Protein AF-A0A535L5Z6-F1 (afdb_monomer)

Nearest PDB structures (foldseek):
  1v9f-assembly1_A  TM=8.088E-01  e=1.035E-04  Escherichia coli
  7bl5-assembly1_7  TM=7.776E-01  e=1.247E-04  Escherichia coli str. K-12 substr. MG1655
  1prz-assembly1_A  TM=7.899E-01  e=3.580E-04  Escherichia coli
  3qwu-assembly1_B  TM=3.128E-01  e=4.192E+00  Aquifex aeolicus
  2cz4-assembly1_B  TM=3.680E-01  e=8.294E+00  Thermus thermophilus HB8

Secondary structure (DSSP, 8-state):
----------------PPPEEEE-SSEEEEEEPTT--SS-BTTBSSS-HHHHHHHHHHHSPPP------PPPPGGGTTS-HHHHHHHHHHHHHHHHHHHSEEEEEEE-----TT--EEEEEEEEHHHHHHHHHHHHHS--TT----SHHHHHHHHGGGTTSS-HHHHHHHHHHHHHTT-S------

Mean predicted aligned error: 12.78 Å

Radius of gyration: 20.0 Å; Cα contacts (8 Å, |Δi|>4): 198; chains: 1; bounding box: 58×32×58 Å

Structure (mmCIF, N/CA/C/O backbone):
data_AF-A0A535L5Z6-F1
#
_entry.id   AF-A0A535L5Z6-F1
#
loop_
_atom_site.group_PDB
_atom_site.id
_atom_site.type_symbol
_atom_site.label_atom_id
_atom_site.label_alt_id
_atom_site.label_comp_id
_atom_site.label_asym_id
_atom_site.label_entity_id
_atom_site.label_seq_id
_atom_site.pdbx_PDB_ins_code
_atom_site.Cartn_x
_atom_site.Cartn_y
_atom_site.Cartn_z
_atom_site.occupancy
_atom_site.B_iso_or_equiv
_atom_site.auth_seq_id
_atom_site.auth_comp_id
_atom_site.auth_asym_id
_atom_site.auth_atom_id
_atom_site.pdbx_PDB_model_num
ATOM 1 N N . MET A 1 1 ? 28.244 -11.115 7.724 1.00 33.31 1 MET A N 1
ATOM 2 C CA . MET A 1 1 ? 28.022 -10.139 8.813 1.00 33.31 1 MET A CA 1
ATOM 3 C C . MET A 1 1 ? 26.585 -9.654 8.725 1.00 33.31 1 MET A C 1
ATOM 5 O O . MET A 1 1 ? 26.280 -8.780 7.928 1.00 33.31 1 MET A O 1
ATOM 9 N N . THR A 1 2 ? 25.680 -10.311 9.443 1.00 31.17 2 THR A N 1
ATOM 10 C CA . THR A 1 2 ? 24.249 -9.985 9.469 1.00 31.17 2 THR A CA 1
ATOM 11 C C . THR A 1 2 ? 24.014 -8.891 10.503 1.00 31.17 2 THR A C 1
ATOM 13 O O . THR A 1 2 ? 24.212 -9.122 11.694 1.00 31.17 2 THR A O 1
ATOM 16 N N . LEU A 1 3 ? 23.618 -7.701 10.055 1.00 35.94 3 LEU A N 1
ATOM 17 C CA . LEU A 1 3 ? 23.131 -6.652 10.945 1.00 35.94 3 LEU A CA 1
ATOM 18 C C . LEU A 1 3 ? 21.787 -7.114 11.517 1.00 35.94 3 LEU A C 1
ATOM 20 O O . LEU A 1 3 ? 20.776 -7.119 10.817 1.00 35.94 3 LEU A O 1
ATOM 24 N N . THR A 1 4 ? 21.776 -7.542 12.774 1.00 35.16 4 THR A N 1
ATOM 25 C CA . THR A 1 4 ? 20.537 -7.687 13.535 1.00 35.16 4 THR A CA 1
ATOM 26 C C . THR A 1 4 ? 20.001 -6.284 13.826 1.00 35.16 4 THR A C 1
ATOM 28 O O . THR A 1 4 ? 20.750 -5.433 14.314 1.00 35.16 4 THR A O 1
ATOM 31 N N . PRO A 1 5 ? 18.729 -5.972 13.533 1.00 41.97 5 PRO A N 1
ATOM 32 C CA . PRO A 1 5 ? 18.168 -4.719 13.997 1.00 41.97 5 PRO A CA 1
ATOM 33 C C . PRO A 1 5 ? 17.955 -4.840 15.510 1.00 41.97 5 PRO A C 1
ATOM 35 O O . PRO A 1 5 ? 17.194 -5.684 15.982 1.00 41.97 5 PRO A O 1
ATOM 38 N N . ILE A 1 6 ? 18.648 -3.997 16.275 1.00 35.16 6 ILE A N 1
ATOM 39 C CA . ILE A 1 6 ? 18.428 -3.827 17.712 1.00 35.16 6 ILE A CA 1
ATOM 40 C C . ILE A 1 6 ? 17.079 -3.123 17.867 1.00 35.16 6 ILE A C 1
ATOM 42 O O . ILE A 1 6 ? 16.973 -1.906 17.740 1.00 35.16 6 ILE A O 1
ATOM 46 N N . TRP A 1 7 ? 16.027 -3.899 18.094 1.00 42.75 7 TRP A N 1
ATOM 47 C CA . TRP A 1 7 ? 14.732 -3.384 18.523 1.00 42.75 7 TRP A CA 1
ATOM 48 C C . TRP A 1 7 ? 14.274 -4.236 19.707 1.00 42.75 7 TRP A C 1
ATOM 50 O O . TRP A 1 7 ? 13.550 -5.217 19.561 1.00 42.75 7 TRP A O 1
ATOM 60 N N . SER A 1 8 ? 14.763 -3.897 20.900 1.00 34.53 8 SER A N 1
ATOM 61 C CA . SER A 1 8 ? 14.340 -4.516 22.156 1.00 34.53 8 SER A CA 1
ATOM 62 C C . SER A 1 8 ? 12.968 -3.969 22.551 1.00 34.53 8 SER A C 1
ATOM 64 O O . SER A 1 8 ? 12.865 -3.015 23.318 1.00 34.53 8 SER A O 1
ATOM 66 N N . TYR A 1 9 ? 11.912 -4.545 21.981 1.00 41.31 9 TYR A N 1
ATOM 67 C CA . TYR A 1 9 ? 10.543 -4.377 22.468 1.00 41.31 9 TYR A CA 1
ATOM 68 C C . TYR A 1 9 ? 10.139 -5.677 23.155 1.00 41.31 9 TYR A C 1
ATOM 70 O O . TYR A 1 9 ? 10.281 -6.760 22.587 1.00 41.31 9 TYR A O 1
ATOM 78 N N . THR A 1 10 ? 9.675 -5.583 24.397 1.00 37.25 10 THR A N 1
ATOM 79 C CA . THR A 1 10 ? 9.120 -6.706 25.156 1.00 37.25 10 THR A CA 1
ATOM 80 C C . THR A 1 10 ? 7.912 -7.262 24.402 1.00 37.25 10 THR A C 1
ATOM 82 O O . THR A 1 10 ? 6.880 -6.604 24.286 1.00 37.25 10 THR A O 1
ATOM 85 N N . HIS A 1 11 ? 8.074 -8.451 23.824 1.00 44.06 11 HIS A N 1
ATOM 86 C CA . HIS A 1 11 ? 7.075 -9.124 23.002 1.00 44.06 11 HIS A CA 1
ATOM 87 C C . HIS A 1 11 ? 6.007 -9.786 23.884 1.00 44.06 11 HIS A C 1
ATOM 89 O O . HIS A 1 11 ? 6.063 -10.987 24.127 1.00 44.06 11 HIS A O 1
ATOM 95 N N . ASN A 1 12 ? 4.979 -9.043 24.294 1.00 42.06 12 ASN A N 1
ATOM 96 C CA . ASN A 1 12 ? 3.669 -9.664 24.493 1.00 42.06 12 ASN A CA 1
ATOM 97 C C . ASN A 1 12 ? 2.997 -9.748 23.116 1.00 42.06 12 ASN A C 1
ATOM 99 O O . ASN A 1 12 ? 2.194 -8.897 22.732 1.00 42.06 12 ASN A O 1
ATOM 103 N N . MET A 1 13 ? 3.408 -10.744 22.319 1.00 47.50 13 MET A N 1
ATOM 104 C CA . MET A 1 13 ? 2.806 -11.019 21.014 1.00 47.50 13 MET A CA 1
ATOM 105 C C . MET A 1 13 ? 1.372 -11.498 21.218 1.00 47.50 13 MET A C 1
ATOM 107 O O . MET A 1 13 ? 1.113 -12.675 21.441 1.00 47.50 13 MET A O 1
ATOM 111 N N . THR A 1 14 ? 0.419 -10.576 21.142 1.00 52.62 14 THR A N 1
ATOM 112 C CA . THR A 1 14 ? -0.973 -10.942 20.900 1.00 52.62 14 THR A CA 1
ATOM 113 C C . THR A 1 14 ? -1.053 -11.424 19.456 1.00 52.62 14 THR A C 1
ATOM 115 O O . THR A 1 14 ? -0.991 -10.629 18.521 1.00 52.62 14 THR A O 1
ATOM 118 N N . THR A 1 15 ? -1.136 -12.741 19.269 1.00 57.19 15 THR A N 1
ATOM 119 C CA . THR A 1 15 ? -1.315 -13.424 17.977 1.00 57.19 15 THR A CA 1
ATOM 120 C C . THR A 1 15 ? -2.731 -13.196 17.444 1.00 57.19 15 THR A C 1
ATOM 122 O O . THR A 1 15 ? -3.514 -14.126 17.264 1.00 57.19 15 THR A O 1
ATOM 125 N N . THR A 1 16 ? -3.109 -11.933 17.270 1.00 69.06 16 THR A N 1
ATOM 126 C CA . THR A 1 16 ? -4.397 -11.555 16.696 1.00 69.06 16 THR A CA 1
ATOM 127 C C . THR A 1 16 ? -4.228 -11.500 15.188 1.00 69.06 16 THR A C 1
ATOM 129 O O . THR A 1 16 ? -3.779 -10.489 14.658 1.00 69.06 16 THR A O 1
ATOM 132 N N . THR A 1 17 ? -4.584 -12.579 14.496 1.00 80.38 17 THR A N 1
ATOM 133 C CA . THR A 1 17 ? -4.561 -12.622 13.030 1.00 80.38 17 THR A CA 1
ATOM 134 C C . THR A 1 17 ? -5.470 -11.536 12.456 1.00 80.38 17 THR A C 1
ATOM 136 O O . THR A 1 17 ? -6.659 -11.469 12.783 1.00 80.38 17 THR A O 1
ATOM 139 N N . ILE A 1 18 ? -4.921 -10.678 11.594 1.00 86.12 18 ILE A N 1
ATOM 140 C CA . ILE A 1 18 ? -5.686 -9.609 10.947 1.00 86.12 18 ILE A CA 1
ATOM 141 C C . ILE A 1 18 ? -6.227 -10.118 9.602 1.00 86.12 18 ILE A C 1
ATOM 143 O O . ILE A 1 18 ? -5.438 -10.524 8.750 1.00 86.12 18 ILE A O 1
ATOM 147 N N . PRO A 1 19 ? -7.550 -10.073 9.352 1.00 86.25 19 PRO A N 1
ATOM 148 C CA . PRO A 1 19 ? -8.109 -10.541 8.088 1.00 86.25 19 PRO A CA 1
ATOM 149 C C . PRO A 1 19 ? -7.595 -9.731 6.891 1.00 86.25 19 PRO A C 1
ATOM 151 O O . PRO A 1 19 ? -7.889 -8.538 6.762 1.00 86.25 19 PRO A O 1
ATOM 154 N N . VAL A 1 20 ? -6.870 -10.389 5.987 1.00 87.88 20 VAL A N 1
ATOM 155 C CA . VAL A 1 20 ? -6.453 -9.819 4.700 1.00 87.88 20 VAL A CA 1
ATOM 156 C C . VAL A 1 20 ? -7.609 -9.939 3.712 1.00 87.88 20 VAL A C 1
ATOM 158 O O . VAL A 1 20 ? -8.113 -11.027 3.452 1.00 87.88 20 VAL A O 1
ATOM 161 N N . ILE A 1 21 ? -8.053 -8.803 3.176 1.00 87.38 21 ILE A N 1
ATOM 162 C CA . ILE A 1 21 ? -9.121 -8.740 2.169 1.00 87.38 21 ILE A CA 1
ATOM 163 C C . ILE A 1 21 ? -8.527 -8.862 0.765 1.00 87.38 21 ILE A C 1
ATOM 165 O O . ILE A 1 21 ? -9.117 -9.485 -0.113 1.00 87.38 21 ILE A O 1
ATOM 169 N N . TYR A 1 22 ? -7.383 -8.216 0.548 1.00 84.50 22 TYR A N 1
ATOM 170 C CA . TYR A 1 22 ? -6.701 -8.181 -0.736 1.00 84.50 22 TYR A CA 1
ATOM 171 C C . TYR A 1 22 ? -5.205 -7.972 -0.531 1.00 84.50 22 TYR A C 1
ATOM 173 O O . TYR A 1 22 ? -4.799 -7.187 0.328 1.00 84.50 22 TYR A O 1
ATOM 181 N N . GLN A 1 23 ? -4.401 -8.643 -1.344 1.00 86.31 23 GLN A N 1
ATOM 182 C CA . GLN A 1 23 ? -2.956 -8.505 -1.347 1.00 86.31 23 GLN A CA 1
ATOM 183 C C . GLN A 1 23 ? -2.437 -8.722 -2.766 1.00 86.31 23 GLN A C 1
ATOM 185 O O . GLN A 1 23 ? -2.691 -9.760 -3.367 1.00 86.31 23 GLN A O 1
ATOM 190 N N . ASP A 1 24 ? -1.672 -7.757 -3.261 1.00 87.75 24 ASP A N 1
ATOM 191 C CA . ASP A 1 24 ? -0.821 -7.897 -4.439 1.00 87.75 24 ASP A CA 1
ATOM 192 C C . ASP A 1 24 ? 0.590 -7.386 -4.110 1.00 87.75 24 ASP A C 1
ATOM 194 O O . ASP A 1 24 ? 0.908 -7.100 -2.950 1.00 87.75 24 ASP A O 1
ATOM 198 N N . HIS A 1 25 ? 1.455 -7.273 -5.116 1.00 89.31 25 HIS A N 1
ATOM 199 C CA . HIS A 1 25 ? 2.811 -6.757 -4.942 1.00 89.31 25 HIS A CA 1
ATOM 200 C C . HIS A 1 25 ? 2.859 -5.312 -4.404 1.00 89.31 25 HIS A C 1
ATOM 202 O O . HIS A 1 25 ? 3.705 -4.967 -3.583 1.00 89.31 25 HIS A O 1
ATOM 208 N N . HIS A 1 26 ? 1.923 -4.456 -4.811 1.00 87.31 26 HIS A N 1
ATOM 209 C CA . HIS A 1 26 ? 1.933 -3.020 -4.542 1.00 87.31 26 HIS A CA 1
ATOM 210 C C . HIS A 1 26 ? 1.074 -2.594 -3.340 1.00 87.31 26 HIS A C 1
ATOM 212 O O . HIS A 1 26 ? 1.328 -1.533 -2.754 1.00 87.31 26 HIS A O 1
ATOM 218 N N . LEU A 1 27 ? 0.065 -3.376 -2.965 1.00 88.31 27 LEU A N 1
ATOM 219 C CA . LEU A 1 27 ? -1.007 -3.007 -2.052 1.00 88.31 27 LEU A CA 1
ATOM 220 C C . LEU A 1 27 ? -1.406 -4.177 -1.152 1.00 88.31 27 LEU A C 1
ATOM 222 O O . LEU A 1 27 ? -1.536 -5.322 -1.575 1.00 88.31 27 LEU A O 1
ATOM 226 N N . LEU A 1 28 ? -1.676 -3.844 0.103 1.00 89.19 28 LEU A N 1
ATOM 227 C CA . LEU A 1 28 ? -2.268 -4.731 1.086 1.00 89.19 28 LEU A CA 1
ATOM 228 C C . LEU A 1 28 ? -3.497 -4.050 1.685 1.00 89.19 28 LEU A C 1
ATOM 230 O O . LEU A 1 28 ? -3.429 -2.912 2.145 1.00 89.19 28 LEU A O 1
ATOM 234 N N . ILE A 1 29 ? -4.626 -4.745 1.680 1.00 89.50 29 ILE A N 1
ATOM 235 C CA . ILE A 1 29 ? -5.882 -4.276 2.253 1.00 89.50 29 ILE A CA 1
ATOM 236 C C . ILE A 1 29 ? -6.304 -5.260 3.331 1.00 89.50 29 ILE A C 1
ATOM 238 O O . ILE A 1 29 ? -6.498 -6.447 3.069 1.00 89.50 29 ILE A O 1
ATOM 242 N N . VAL A 1 30 ? -6.510 -4.742 4.535 1.00 89.50 30 VAL A N 1
ATOM 243 C CA . VAL A 1 30 ? -6.914 -5.532 5.697 1.00 89.50 30 VAL A CA 1
ATOM 244 C C . VAL A 1 30 ? -8.233 -5.036 6.273 1.00 89.50 30 VAL A C 1
ATOM 246 O O . VAL A 1 30 ? -8.590 -3.867 6.115 1.00 89.50 30 VAL A O 1
ATOM 249 N N . ASN A 1 31 ? -8.962 -5.916 6.957 1.00 88.94 31 ASN A N 1
ATOM 250 C CA . ASN A 1 31 ? -10.139 -5.554 7.737 1.00 88.94 31 ASN A CA 1
ATOM 251 C C . ASN A 1 31 ? -9.761 -5.427 9.216 1.00 88.94 31 ASN A C 1
ATOM 253 O O . ASN A 1 31 ? -9.547 -6.430 9.894 1.00 88.94 31 ASN A O 1
ATOM 257 N N . LYS A 1 32 ? -9.690 -4.202 9.736 1.00 88.56 32 LYS A N 1
ATOM 258 C CA . LYS A 1 32 ? -9.404 -3.966 11.151 1.00 88.56 32 LYS A CA 1
ATOM 259 C C . LYS A 1 32 ? -10.662 -4.234 11.991 1.00 88.56 32 LYS A C 1
ATOM 261 O O . LYS A 1 32 ? -11.689 -3.589 11.749 1.00 88.56 32 LYS A O 1
ATOM 266 N N . PRO A 1 33 ? -10.600 -5.094 13.024 1.00 87.81 33 PRO A N 1
ATOM 267 C CA . PRO A 1 33 ? -11.691 -5.223 13.984 1.00 87.81 33 PRO A CA 1
ATOM 268 C C . PRO A 1 33 ? -11.837 -3.961 14.857 1.00 87.81 33 PRO A C 1
ATOM 270 O O . PRO A 1 33 ? -10.897 -3.176 15.036 1.00 87.81 33 PRO A O 1
ATOM 273 N N . ALA A 1 34 ? -13.034 -3.754 15.409 1.00 86.06 34 ALA A N 1
ATOM 274 C CA . ALA A 1 34 ? -13.257 -2.752 16.450 1.00 86.06 34 ALA A CA 1
ATOM 275 C C . ALA A 1 34 ? -12.555 -3.174 17.754 1.00 86.06 34 ALA A C 1
ATOM 277 O O . ALA A 1 34 ? -12.336 -4.359 17.993 1.00 86.06 34 ALA A O 1
ATOM 278 N N . GLY A 1 35 ? -12.168 -2.205 18.579 1.00 86.25 35 GLY A N 1
ATOM 279 C CA . GLY A 1 35 ? -11.428 -2.4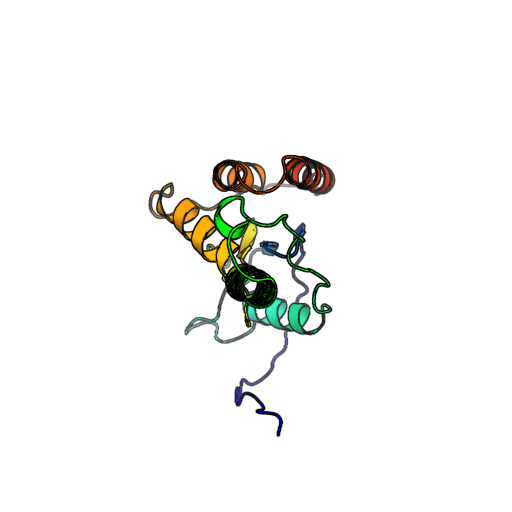17 19.825 1.00 86.25 35 GLY A CA 1
ATOM 280 C C . GLY A 1 35 ? -9.907 -2.512 19.650 1.00 86.25 35 GLY A C 1
ATOM 281 O O . GLY A 1 35 ? -9.181 -2.450 20.642 1.00 86.25 35 GLY A O 1
ATOM 282 N N . LEU A 1 36 ? -9.405 -2.593 18.411 1.00 88.06 36 LEU A N 1
ATOM 283 C CA . LEU A 1 36 ? -7.977 -2.718 18.110 1.00 88.06 36 LEU A CA 1
ATOM 284 C C . LEU A 1 36 ? -7.356 -1.379 17.691 1.00 88.06 36 LEU A C 1
ATOM 286 O O . LEU A 1 36 ? -7.822 -0.718 16.757 1.00 88.06 36 LEU A O 1
ATOM 290 N N . VAL A 1 37 ? -6.269 -0.994 18.362 1.00 89.75 37 VAL A N 1
ATOM 291 C CA . VAL A 1 37 ? -5.487 0.211 18.042 1.00 89.75 37 VAL A CA 1
ATOM 292 C C . VAL A 1 37 ? -4.650 -0.029 16.790 1.00 89.75 37 VAL A C 1
ATOM 294 O O . VAL A 1 37 ? -4.066 -1.093 16.625 1.00 89.75 37 VAL A O 1
ATOM 297 N N . ILE A 1 38 ? -4.577 0.960 15.898 1.00 88.12 38 ILE A N 1
ATOM 298 C CA . ILE A 1 38 ? -3.969 0.771 14.577 1.00 88.12 38 ILE A CA 1
ATOM 299 C C . ILE A 1 38 ? -2.436 0.767 14.574 1.00 88.12 38 ILE A C 1
ATOM 301 O O . ILE A 1 38 ? -1.841 -0.062 13.898 1.00 88.12 38 ILE A O 1
ATOM 305 N N . HIS A 1 39 ? -1.808 1.673 15.323 1.00 85.25 39 HIS A N 1
ATOM 306 C CA . HIS A 1 39 ? -0.360 1.875 15.392 1.00 85.25 39 HIS A CA 1
ATOM 307 C C . HIS A 1 39 ? 0.019 2.237 16.832 1.00 85.25 39 HIS A C 1
ATOM 309 O O . HIS A 1 39 ? -0.803 2.879 17.500 1.00 85.25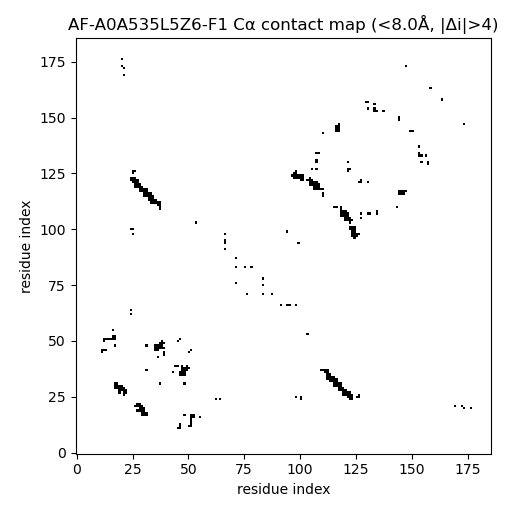 39 HIS A O 1
ATOM 315 N N . PRO A 1 40 ? 1.224 1.873 17.314 1.00 84.62 40 PRO A N 1
ATOM 316 C CA . PRO A 1 40 ? 1.683 2.239 18.646 1.00 84.62 40 PRO A CA 1
ATOM 317 C C . PRO A 1 40 ? 1.514 3.732 18.940 1.00 84.62 40 PRO A C 1
ATOM 319 O O . PRO A 1 40 ? 1.805 4.596 18.107 1.00 84.62 40 PRO A O 1
ATOM 322 N N . THR A 1 41 ? 1.017 4.024 20.136 1.00 81.81 41 THR A N 1
ATOM 323 C CA . THR A 1 41 ? 0.838 5.371 20.692 1.00 81.81 41 THR A CA 1
ATOM 324 C C . THR A 1 41 ? 1.340 5.383 22.132 1.00 81.81 41 THR A C 1
ATOM 326 O O . THR A 1 41 ? 1.529 4.326 22.723 1.00 81.81 41 THR A O 1
ATOM 329 N N . TYR A 1 42 ? 1.481 6.561 22.745 1.00 79.38 42 TYR A N 1
ATOM 330 C CA . TYR A 1 42 ? 1.936 6.663 24.139 1.00 79.38 42 TYR A CA 1
ATOM 331 C C . TYR A 1 42 ? 1.066 5.875 25.141 1.00 79.38 42 TYR A C 1
ATOM 333 O O . TYR A 1 42 ? 1.577 5.398 26.145 1.00 79.38 42 TYR A O 1
ATOM 341 N N . LYS A 1 43 ? -0.240 5.722 24.864 1.00 81.50 43 LYS A N 1
ATOM 342 C CA . LYS A 1 43 ? -1.187 4.956 25.699 1.00 81.50 43 LYS A CA 1
ATOM 343 C C . LYS A 1 43 ? -1.229 3.465 25.381 1.00 81.50 43 LYS A C 1
ATOM 345 O O . LYS A 1 43 ? -1.691 2.696 26.209 1.00 81.50 43 LYS A O 1
ATOM 350 N N . ASN A 1 44 ? -0.824 3.076 24.175 1.00 79.12 44 ASN A N 1
ATOM 351 C CA . ASN A 1 44 ? -0.891 1.700 23.688 1.00 79.12 44 ASN A CA 1
ATOM 352 C C . ASN A 1 44 ? 0.387 1.436 22.891 1.00 79.12 44 ASN A C 1
ATOM 354 O O . ASN A 1 44 ? 0.425 1.670 21.680 1.00 79.12 44 ASN A O 1
ATOM 358 N N . VAL A 1 45 ? 1.450 1.063 23.600 1.00 76.62 45 VAL A N 1
ATOM 359 C CA . VAL A 1 45 ? 2.790 0.829 23.038 1.00 76.62 45 VAL A CA 1
ATOM 360 C C . VAL A 1 45 ? 2.873 -0.500 22.285 1.00 76.62 45 VAL A C 1
ATOM 362 O O . VAL A 1 45 ? 3.605 -0.610 21.302 1.00 76.62 45 VAL A O 1
ATOM 365 N N . ASP A 1 46 ? 2.074 -1.482 22.692 1.00 76.94 46 ASP A N 1
ATOM 366 C CA . ASP A 1 46 ? 1.985 -2.821 22.125 1.00 76.94 46 ASP A CA 1
ATOM 367 C C . ASP A 1 46 ? 0.526 -3.228 21.827 1.00 76.94 46 ASP A C 1
ATOM 369 O O . ASP A 1 46 ? -0.393 -2.407 21.880 1.00 76.94 46 ASP A O 1
ATOM 373 N N . GLY A 1 47 ? 0.321 -4.475 21.379 1.00 80.94 47 GLY A N 1
ATOM 374 C CA . GLY A 1 47 ? -1.018 -5.007 21.075 1.00 80.94 47 GLY A CA 1
ATOM 375 C C . GLY A 1 47 ? -1.772 -4.292 19.948 1.00 80.94 47 GLY A C 1
ATOM 376 O O . GLY A 1 47 ? -3.000 -4.321 19.898 1.00 80.94 47 GLY A O 1
ATOM 377 N N . THR A 1 48 ? -1.056 -3.607 19.053 1.00 88.69 48 THR A N 1
ATOM 378 C CA . THR A 1 48 ? -1.665 -2.884 17.931 1.00 88.69 48 THR A CA 1
ATOM 379 C C . THR A 1 48 ? -1.784 -3.761 16.690 1.00 88.69 48 THR A C 1
ATOM 381 O O . THR A 1 48 ? -1.015 -4.703 16.499 1.00 88.69 48 THR A O 1
ATOM 384 N N . MET A 1 49 ? -2.710 -3.402 15.800 1.00 89.19 49 MET A N 1
ATOM 385 C CA . MET A 1 49 ? -2.849 -4.012 14.477 1.00 89.19 49 MET A CA 1
ATOM 386 C C . MET A 1 49 ? -1.520 -4.007 13.715 1.00 89.19 49 MET A C 1
ATOM 388 O O . MET A 1 49 ? -1.205 -4.982 13.048 1.00 89.19 49 MET A O 1
ATOM 392 N N . TRP A 1 50 ? -0.730 -2.936 13.835 1.00 87.44 50 TRP A N 1
ATOM 393 C CA . TRP A 1 50 ? 0.587 -2.842 13.208 1.00 87.44 50 TRP A CA 1
ATOM 394 C C . TRP A 1 50 ? 1.540 -3.950 13.653 1.00 87.44 50 TRP A C 1
ATOM 396 O O . TRP A 1 50 ? 2.234 -4.533 12.826 1.00 87.44 50 TRP A O 1
ATOM 406 N N . ASN A 1 51 ? 1.549 -4.260 14.949 1.00 85.81 51 ASN A N 1
ATOM 407 C CA . ASN A 1 51 ? 2.426 -5.287 15.504 1.00 85.81 51 ASN A CA 1
ATOM 408 C C . ASN A 1 51 ? 2.017 -6.675 15.006 1.00 85.81 51 ASN A C 1
ATOM 410 O O . ASN A 1 51 ? 2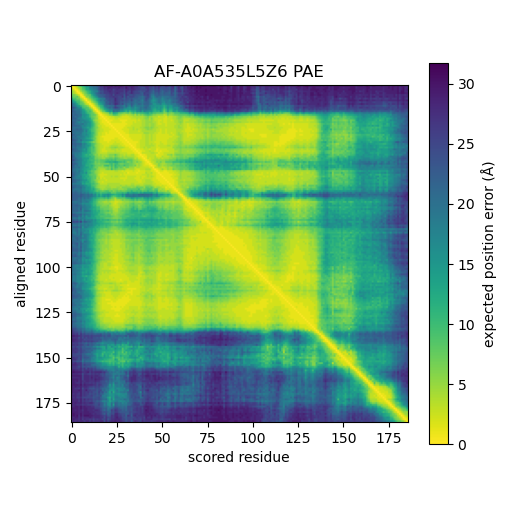.871 -7.429 14.550 1.00 85.81 51 ASN A O 1
ATOM 414 N N . ALA A 1 52 ? 0.713 -6.972 15.035 1.00 85.88 52 ALA A N 1
ATOM 415 C CA . ALA A 1 52 ? 0.173 -8.219 14.501 1.00 85.88 52 ALA A CA 1
ATOM 416 C C . ALA A 1 52 ? 0.477 -8.369 13.001 1.00 85.88 52 ALA A C 1
ATOM 418 O O . ALA A 1 52 ? 0.993 -9.391 12.564 1.00 85.88 52 ALA A O 1
ATOM 419 N N . LEU A 1 53 ? 0.257 -7.307 12.222 1.00 87.31 53 LEU A N 1
ATOM 420 C CA . LEU A 1 53 ? 0.475 -7.328 10.781 1.00 87.31 53 LEU A CA 1
ATOM 421 C C . LEU A 1 53 ? 1.950 -7.505 10.404 1.00 87.31 53 LEU A C 1
ATOM 423 O O . LEU A 1 53 ? 2.252 -8.206 9.446 1.00 87.31 53 LEU A O 1
ATOM 427 N N . LEU A 1 54 ? 2.878 -6.874 11.130 1.00 83.69 54 LEU A N 1
ATOM 428 C CA . LEU A 1 54 ? 4.310 -7.059 10.886 1.00 83.69 54 LEU A CA 1
ATOM 429 C C . LEU A 1 54 ? 4.774 -8.480 11.224 1.00 83.69 54 LEU A C 1
ATOM 431 O O . LEU A 1 54 ? 5.640 -8.999 10.522 1.00 83.69 54 LEU A O 1
ATOM 435 N N . ALA A 1 55 ? 4.206 -9.101 12.261 1.00 82.19 55 ALA A N 1
ATOM 436 C CA . ALA A 1 55 ? 4.497 -10.492 12.599 1.00 82.19 55 ALA A CA 1
ATOM 437 C C . ALA A 1 55 ? 4.022 -11.446 11.492 1.00 82.19 55 ALA A C 1
ATOM 439 O O . ALA A 1 55 ? 4.788 -12.310 11.068 1.00 82.19 55 ALA A O 1
ATOM 440 N N . ASP A 1 56 ? 2.812 -11.230 10.968 1.00 81.69 56 ASP A N 1
ATOM 441 C CA . ASP A 1 56 ? 2.252 -12.025 9.870 1.00 81.69 56 ASP A CA 1
ATOM 442 C C . ASP A 1 56 ? 3.038 -11.811 8.561 1.00 81.69 56 ASP A C 1
ATOM 444 O O . ASP A 1 56 ? 3.392 -12.762 7.867 1.00 81.69 56 ASP A O 1
ATOM 448 N N . LEU A 1 57 ? 3.386 -10.561 8.230 1.00 78.12 57 LEU A N 1
ATOM 449 C CA . LEU A 1 57 ? 4.148 -10.233 7.018 1.00 78.12 57 LEU A CA 1
ATOM 450 C C . LEU A 1 57 ? 5.584 -10.753 7.036 1.00 78.12 57 LEU A C 1
ATOM 452 O O . LEU A 1 57 ? 6.125 -11.030 5.972 1.00 78.12 57 LEU A O 1
ATOM 456 N N . ALA A 1 58 ? 6.201 -10.893 8.210 1.00 73.19 58 ALA A N 1
ATOM 457 C CA . ALA A 1 58 ? 7.518 -11.515 8.327 1.00 73.19 58 ALA A CA 1
ATOM 458 C C . ALA A 1 58 ? 7.486 -13.022 8.013 1.00 73.19 58 ALA A C 1
ATOM 460 O O . ALA A 1 58 ? 8.516 -13.593 7.663 1.00 73.19 58 ALA A O 1
ATOM 461 N N . GLN A 1 59 ? 6.318 -13.659 8.147 1.00 69.69 59 GLN A N 1
ATOM 462 C CA . GLN A 1 59 ? 6.111 -15.078 7.842 1.00 69.69 59 GLN A CA 1
ATOM 463 C C . GLN A 1 59 ? 5.645 -15.311 6.399 1.00 69.69 59 GLN A C 1
ATOM 465 O O . GLN A 1 59 ? 5.846 -16.396 5.855 1.00 69.69 59 GLN A O 1
ATOM 470 N N . LEU A 1 60 ? 5.035 -14.304 5.770 1.00 64.75 60 LEU A N 1
ATOM 471 C CA . LEU A 1 60 ? 4.629 -14.354 4.370 1.00 64.75 60 LEU A CA 1
ATOM 472 C C . LEU A 1 60 ? 5.869 -14.286 3.463 1.00 64.75 60 LEU A C 1
ATOM 474 O O . LEU A 1 60 ? 6.721 -13.412 3.613 1.00 64.75 60 LEU A O 1
ATOM 478 N N . SER A 1 61 ? 5.977 -15.233 2.528 1.00 54.59 61 SER A N 1
ATOM 479 C CA . SER A 1 61 ? 7.098 -15.332 1.587 1.00 54.59 61 SER A CA 1
ATOM 480 C C . SER A 1 61 ? 7.312 -14.023 0.818 1.00 54.59 61 SER A C 1
ATOM 482 O O . SER A 1 61 ? 6.349 -13.321 0.493 1.00 54.59 61 SER A O 1
ATOM 484 N N . ALA A 1 62 ? 8.572 -13.713 0.492 1.00 65.31 62 ALA A N 1
ATOM 485 C CA . ALA A 1 62 ? 8.896 -12.653 -0.464 1.00 65.31 62 ALA A CA 1
ATOM 486 C C . ALA A 1 62 ? 8.078 -12.878 -1.746 1.00 65.31 62 ALA A C 1
ATOM 488 O O . ALA A 1 62 ? 7.953 -14.018 -2.191 1.00 65.31 62 ALA A O 1
ATOM 489 N N . ASP A 1 63 ? 7.456 -11.831 -2.292 1.00 76.56 63 ASP A N 1
ATOM 490 C CA . ASP A 1 63 ? 6.740 -12.008 -3.552 1.00 76.56 63 ASP A CA 1
ATOM 491 C C . ASP A 1 63 ? 7.727 -12.185 -4.712 1.00 76.56 63 ASP A C 1
ATOM 493 O O . ASP A 1 63 ? 8.812 -11.609 -4.728 1.00 76.56 63 ASP A O 1
ATOM 497 N N . ASP A 1 64 ? 7.347 -13.003 -5.692 1.00 82.25 64 ASP A N 1
ATOM 498 C CA . ASP A 1 64 ? 8.177 -13.308 -6.865 1.00 82.25 64 ASP A CA 1
ATOM 499 C C . ASP A 1 64 ? 8.052 -12.238 -7.964 1.00 82.25 64 ASP A C 1
ATOM 501 O O . ASP A 1 64 ? 8.253 -12.513 -9.153 1.00 82.25 64 ASP A O 1
ATOM 505 N N . TRP A 1 65 ? 7.671 -11.010 -7.599 1.00 87.75 65 TRP A N 1
ATOM 506 C CA . TRP A 1 65 ? 7.462 -9.950 -8.576 1.00 87.75 65 TRP A CA 1
ATOM 507 C C . TRP A 1 65 ? 8.771 -9.598 -9.286 1.00 87.75 65 TRP A C 1
ATOM 509 O O . TRP A 1 65 ? 9.840 -9.500 -8.679 1.00 87.75 65 TRP A O 1
ATOM 519 N N . ARG A 1 66 ? 8.681 -9.384 -10.601 1.00 85.88 66 ARG A N 1
ATOM 520 C CA . ARG A 1 66 ? 9.801 -8.959 -11.441 1.00 85.88 66 ARG A CA 1
ATOM 521 C C . ARG A 1 66 ? 9.387 -7.773 -12.307 1.00 85.88 66 ARG A C 1
ATOM 523 O O . ARG A 1 66 ? 8.259 -7.764 -12.807 1.00 85.88 66 ARG A O 1
ATOM 530 N N . PRO A 1 67 ? 10.300 -6.819 -12.564 1.00 85.50 67 PRO A N 1
ATOM 531 C CA . PRO A 1 67 ? 10.057 -5.767 -13.533 1.00 85.50 67 PRO A CA 1
ATOM 532 C C . PRO A 1 67 ? 9.688 -6.356 -14.903 1.00 85.50 67 PRO A C 1
ATOM 534 O O . PRO A 1 67 ? 10.344 -7.301 -15.355 1.00 85.50 67 PRO A O 1
ATOM 537 N N . PRO A 1 68 ? 8.664 -5.816 -15.583 1.00 83.94 68 PRO A N 1
ATOM 538 C CA . PRO A 1 68 ? 8.313 -6.248 -16.925 1.00 83.94 68 PRO A CA 1
ATOM 539 C C . PRO A 1 68 ? 9.471 -5.991 -17.892 1.00 83.94 68 PRO A C 1
ATOM 541 O O . PRO A 1 68 ? 10.115 -4.940 -17.860 1.00 83.94 68 PRO A O 1
ATOM 544 N N . VAL A 1 69 ? 9.703 -6.940 -18.797 1.00 84.75 69 VAL A N 1
ATOM 545 C CA . VAL A 1 69 ? 10.644 -6.748 -19.902 1.00 84.75 69 VAL A CA 1
ATOM 546 C C . VAL A 1 69 ? 9.985 -5.823 -20.921 1.00 84.75 69 VAL A C 1
ATOM 548 O O . VAL A 1 69 ? 9.001 -6.188 -21.559 1.00 84.75 69 VAL A O 1
ATOM 551 N N . LEU A 1 70 ? 10.512 -4.607 -21.044 1.00 84.38 70 LEU A N 1
ATOM 552 C CA . LEU A 1 70 ? 10.046 -3.608 -22.004 1.00 84.38 70 LEU A CA 1
ATOM 553 C C . LEU A 1 70 ? 10.974 -3.574 -23.224 1.00 84.38 70 LEU A C 1
ATOM 555 O O . LEU A 1 70 ? 12.183 -3.761 -23.053 1.00 84.38 70 LEU A O 1
ATOM 559 N N . PRO A 1 71 ? 10.448 -3.284 -24.429 1.00 88.81 71 PRO A N 1
ATOM 560 C CA . PRO A 1 71 ? 11.291 -3.035 -25.590 1.00 88.81 71 PRO A CA 1
ATOM 561 C C . PRO A 1 71 ? 12.220 -1.836 -25.345 1.00 88.81 71 PRO A C 1
ATOM 563 O O . PRO A 1 71 ? 12.007 -1.012 -24.443 1.00 88.81 71 PRO A O 1
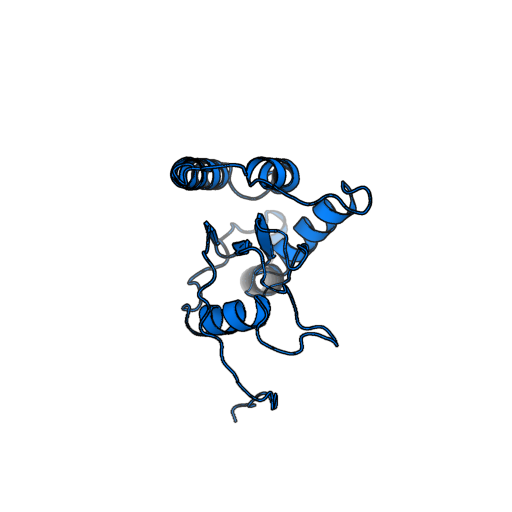ATOM 566 N N . ASP A 1 72 ? 13.278 -1.738 -26.142 1.00 88.81 72 ASP A N 1
ATOM 567 C CA . ASP A 1 72 ? 14.155 -0.571 -26.103 1.00 88.81 72 ASP A CA 1
ATOM 568 C C . ASP A 1 72 ? 13.403 0.689 -26.518 1.00 88.81 72 ASP A C 1
ATOM 570 O O . ASP A 1 72 ? 12.519 0.642 -27.376 1.00 88.81 72 ASP A O 1
ATOM 574 N N . GLU A 1 73 ? 13.761 1.829 -25.916 1.00 89.38 73 GLU A N 1
ATOM 575 C CA . GLU A 1 73 ? 13.224 3.093 -26.416 1.00 89.38 73 GLU A CA 1
ATOM 576 C C . GLU A 1 73 ? 13.720 3.330 -27.851 1.00 89.38 73 GLU A C 1
ATOM 578 O O . GLU A 1 73 ? 14.909 3.125 -28.122 1.00 89.38 73 GLU A O 1
ATOM 583 N N . PRO A 1 74 ? 12.886 3.890 -28.745 1.00 91.81 74 PRO A N 1
ATOM 584 C CA . PRO A 1 74 ? 13.325 4.314 -30.076 1.00 91.81 74 PRO A CA 1
ATOM 585 C C . PRO A 1 74 ? 14.549 5.243 -30.031 1.00 91.81 74 PRO A C 1
ATOM 587 O O . PRO A 1 74 ? 15.433 5.164 -30.881 1.00 91.81 74 PRO A O 1
ATOM 590 N N . GLY A 1 75 ? 14.649 6.075 -28.986 1.00 89.75 75 GLY A N 1
ATOM 591 C CA . GLY A 1 75 ? 15.787 6.969 -28.755 1.00 89.75 75 GLY A CA 1
ATOM 592 C C . GLY A 1 75 ? 17.115 6.267 -28.443 1.00 89.75 75 GLY A C 1
ATOM 593 O O . GLY A 1 75 ? 18.144 6.933 -28.379 1.00 89.75 75 GLY A O 1
ATOM 594 N N . TRP A 1 76 ? 17.126 4.946 -28.239 1.00 89.94 76 TRP A N 1
ATOM 595 C CA . TRP A 1 76 ? 18.339 4.161 -27.979 1.00 89.94 76 TRP A CA 1
ATOM 596 C C . TRP A 1 76 ? 18.915 3.502 -29.235 1.00 89.94 76 TRP A C 1
ATOM 598 O O . TRP A 1 76 ? 20.026 2.980 -29.174 1.00 89.94 76 TRP A O 1
ATOM 608 N N . ALA A 1 77 ? 18.205 3.533 -30.368 1.00 89.38 77 ALA A N 1
ATOM 609 C CA . ALA A 1 77 ? 18.580 2.793 -31.576 1.00 89.38 77 ALA A CA 1
ATOM 610 C C . ALA A 1 77 ? 19.983 3.145 -32.109 1.00 89.38 77 ALA A C 1
ATOM 612 O O . ALA A 1 77 ? 20.676 2.282 -32.640 1.00 89.38 77 ALA A O 1
ATOM 613 N N . GLY A 1 78 ? 20.426 4.395 -31.931 1.00 91.12 78 GLY A N 1
ATOM 614 C CA . GLY A 1 78 ? 21.763 4.851 -32.330 1.00 91.12 78 GLY A CA 1
ATOM 615 C C . GLY A 1 78 ? 22.879 4.568 -31.315 1.00 91.12 78 GLY A C 1
ATOM 616 O O . GLY A 1 78 ? 24.039 4.865 -31.590 1.00 91.12 78 GLY A O 1
ATOM 617 N N . ALA A 1 79 ? 22.562 4.036 -30.131 1.00 93.25 79 ALA A N 1
ATOM 618 C CA . ALA A 1 79 ? 23.555 3.768 -29.096 1.00 93.25 79 ALA A CA 1
ATOM 619 C C . ALA A 1 79 ? 24.295 2.440 -29.362 1.00 93.25 79 ALA A C 1
ATOM 621 O O . ALA A 1 79 ? 23.660 1.464 -29.767 1.00 93.25 79 ALA A O 1
ATOM 622 N N . PRO A 1 80 ? 25.608 2.339 -29.074 1.00 96.75 80 PRO A N 1
ATOM 623 C CA . PRO A 1 80 ? 26.335 1.072 -29.152 1.00 96.75 80 PRO A CA 1
ATOM 624 C C . PRO A 1 80 ? 25.725 -0.026 -28.255 1.00 96.75 80 PRO A C 1
ATOM 626 O O . PRO A 1 80 ? 25.172 0.299 -27.198 1.00 96.75 80 PRO A O 1
ATOM 629 N N . PRO A 1 81 ? 25.895 -1.328 -28.574 1.00 94.31 81 PRO A N 1
ATOM 630 C CA . PRO A 1 81 ? 25.253 -2.423 -27.835 1.00 94.31 81 PRO A CA 1
ATOM 631 C C . PRO A 1 81 ? 25.507 -2.420 -26.321 1.00 94.31 81 PRO A C 1
ATOM 633 O O . PRO A 1 81 ? 24.596 -2.662 -25.533 1.00 94.31 81 PRO A O 1
ATOM 636 N N . HIS A 1 82 ? 26.727 -2.089 -25.886 1.00 95.56 82 HIS A N 1
ATOM 637 C CA . HIS A 1 82 ? 27.063 -2.031 -24.459 1.00 95.56 82 HIS A CA 1
ATOM 638 C C . HIS A 1 82 ? 26.347 -0.878 -23.728 1.00 95.56 82 HIS A C 1
ATOM 640 O O . HIS A 1 82 ? 25.967 -1.031 -22.567 1.00 95.56 82 HIS A O 1
ATOM 646 N N . ILE A 1 83 ? 26.110 0.253 -24.406 1.00 94.81 83 ILE A N 1
ATOM 647 C CA . ILE A 1 83 ? 25.336 1.377 -23.864 1.00 94.81 83 ILE A CA 1
ATOM 648 C C . ILE A 1 83 ? 23.860 1.000 -23.772 1.00 94.81 83 ILE A C 1
ATOM 650 O O . ILE A 1 83 ? 23.246 1.268 -22.745 1.00 94.81 83 ILE A O 1
ATOM 654 N N . GLN A 1 84 ? 23.301 0.327 -24.783 1.00 93.19 84 GLN A N 1
ATOM 655 C CA . GLN A 1 84 ? 21.923 -0.176 -24.718 1.00 93.19 84 GLN A CA 1
ATOM 656 C C . GLN A 1 84 ? 21.735 -1.127 -23.529 1.00 93.19 84 GLN A C 1
ATOM 658 O O . GLN A 1 84 ? 20.804 -0.956 -22.746 1.00 93.19 84 GLN A O 1
ATOM 663 N N . SER A 1 85 ? 22.661 -2.070 -23.321 1.00 93.25 85 SER A N 1
ATOM 664 C CA . SER A 1 85 ? 22.647 -2.955 -22.147 1.00 93.25 85 SER A CA 1
ATOM 665 C C . SER A 1 85 ? 22.716 -2.180 -20.827 1.00 93.25 85 SER A C 1
ATOM 667 O O . SER A 1 85 ? 21.950 -2.467 -19.908 1.00 93.25 85 SER A O 1
ATOM 669 N N . MET A 1 86 ? 23.569 -1.155 -20.739 1.00 95.25 86 MET A N 1
ATOM 670 C CA . MET A 1 86 ? 23.650 -0.277 -19.566 1.00 95.25 86 MET A CA 1
ATOM 671 C C . MET A 1 86 ? 22.347 0.507 -19.326 1.00 95.25 86 MET A C 1
ATOM 673 O O . MET A 1 86 ? 21.908 0.624 -18.183 1.00 95.25 86 MET A O 1
ATOM 677 N N . LEU A 1 87 ? 21.694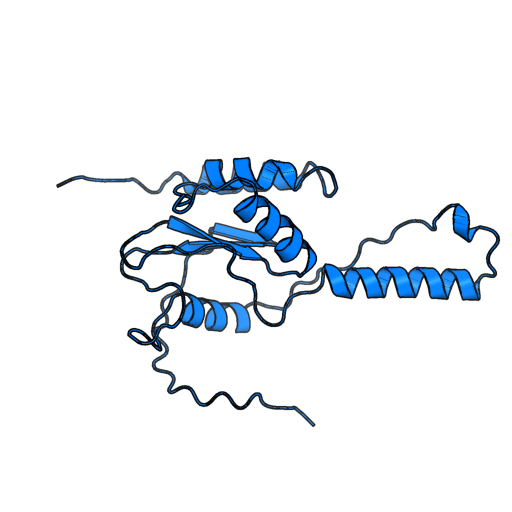 1.005 -20.379 1.00 94.00 87 LEU A N 1
ATOM 678 C CA . LEU A 1 87 ? 20.415 1.717 -20.287 1.00 94.00 87 LEU A CA 1
ATOM 679 C C . LEU A 1 87 ? 19.271 0.795 -19.846 1.00 94.00 87 LEU A C 1
ATOM 681 O O . LEU A 1 87 ? 18.491 1.175 -18.969 1.00 94.00 87 LEU A O 1
ATOM 685 N N . ARG A 1 88 ? 19.208 -0.431 -20.383 1.00 91.62 88 ARG A N 1
ATOM 686 C CA . ARG A 1 88 ? 18.271 -1.474 -19.930 1.00 91.62 88 ARG A CA 1
ATOM 687 C C . ARG A 1 88 ? 18.465 -1.770 -18.444 1.00 91.62 88 ARG A C 1
ATOM 689 O O . ARG A 1 88 ? 17.493 -1.766 -17.693 1.00 91.62 88 ARG A O 1
ATOM 696 N N . GLN A 1 89 ? 19.713 -1.945 -18.009 1.00 91.94 89 GLN A N 1
ATOM 697 C CA . GLN A 1 89 ? 20.027 -2.227 -16.611 1.00 91.94 89 GLN A CA 1
ATOM 698 C C . GLN A 1 89 ? 19.622 -1.073 -15.687 1.00 91.94 89 GLN A C 1
ATOM 700 O O . GLN A 1 89 ? 18.912 -1.293 -14.711 1.00 91.94 89 GLN A O 1
ATOM 705 N N . LYS A 1 90 ? 19.966 0.174 -16.035 1.00 93.19 90 LYS A N 1
ATOM 706 C CA . LYS A 1 90 ? 19.536 1.361 -15.276 1.00 93.19 90 LYS A CA 1
ATOM 707 C C . LYS A 1 90 ? 18.016 1.493 -15.198 1.00 93.19 90 LYS A C 1
ATOM 709 O O . LYS A 1 90 ? 17.487 1.921 -14.171 1.00 93.19 90 LYS A O 1
ATOM 714 N N . ARG A 1 91 ? 17.297 1.147 -16.273 1.00 91.56 91 ARG A N 1
ATOM 715 C CA . ARG A 1 91 ? 15.827 1.123 -16.278 1.00 91.56 91 ARG A CA 1
ATOM 716 C C . ARG A 1 91 ? 15.309 0.093 -15.271 1.00 91.56 91 ARG A C 1
ATOM 718 O O . ARG A 1 91 ? 14.458 0.44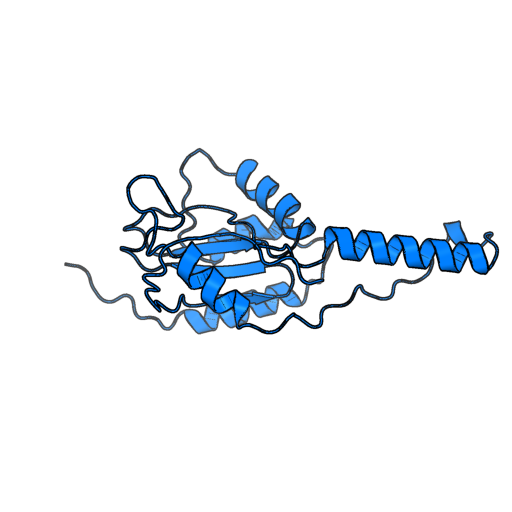2 -14.458 1.00 91.56 91 ARG A O 1
ATOM 725 N N . ILE A 1 92 ? 15.849 -1.125 -15.292 1.00 91.12 92 ILE A N 1
ATOM 726 C CA . ILE A 1 92 ? 15.500 -2.193 -14.345 1.00 91.12 92 ILE A CA 1
ATOM 727 C C . ILE A 1 92 ? 15.789 -1.755 -12.904 1.00 91.12 92 ILE A C 1
ATOM 729 O O . ILE A 1 92 ? 14.921 -1.871 -12.047 1.00 91.12 92 ILE A O 1
ATOM 733 N N . GLU A 1 93 ? 16.963 -1.183 -12.634 1.00 91.31 93 GLU A N 1
ATOM 734 C CA . GLU A 1 93 ? 17.345 -0.667 -11.311 1.00 91.31 93 GLU A CA 1
ATOM 735 C C . GLU A 1 93 ? 16.397 0.426 -10.814 1.00 91.31 93 GLU A C 1
ATOM 737 O O . GLU A 1 93 ? 15.954 0.401 -9.664 1.00 91.31 93 GLU A O 1
ATOM 742 N N . LYS A 1 94 ? 16.039 1.378 -11.684 1.00 90.69 94 LYS A N 1
ATOM 743 C CA . LYS A 1 94 ? 15.043 2.402 -11.361 1.00 90.69 94 LYS A CA 1
ATOM 744 C C . LYS A 1 94 ? 13.702 1.762 -11.012 1.00 90.69 94 LYS A C 1
ATOM 746 O O . LYS A 1 94 ? 13.053 2.193 -10.062 1.00 90.69 94 LYS A O 1
ATOM 751 N N . GLN A 1 95 ? 13.298 0.740 -11.757 1.00 88.44 95 GLN A N 1
ATOM 752 C CA . GLN A 1 95 ? 12.031 0.067 -11.533 1.00 88.44 95 GLN A CA 1
ATOM 753 C C . GLN A 1 95 ? 12.031 -0.711 -10.217 1.00 88.44 95 GLN A C 1
ATOM 755 O O . GLN A 1 95 ? 11.110 -0.538 -9.435 1.00 88.44 95 GLN A O 1
ATOM 760 N N . TRP A 1 96 ? 13.100 -1.437 -9.887 1.00 89.62 96 TRP A N 1
ATOM 761 C CA . TRP A 1 96 ? 13.276 -2.036 -8.558 1.00 89.62 96 TRP A CA 1
ATOM 762 C C . TRP A 1 96 ? 13.247 -1.007 -7.431 1.00 89.62 96 TRP A C 1
ATOM 764 O O . TRP A 1 96 ? 12.688 -1.267 -6.372 1.00 89.62 96 TRP A O 1
ATOM 774 N N . LYS A 1 97 ? 13.820 0.178 -7.646 1.00 89.31 97 LYS A N 1
ATOM 775 C CA . LYS A 1 97 ? 13.799 1.249 -6.646 1.00 89.31 97 LYS A CA 1
ATOM 776 C C . LYS A 1 97 ? 12.388 1.787 -6.389 1.00 89.31 97 LYS A C 1
ATOM 778 O O . LYS A 1 97 ? 12.093 2.208 -5.273 1.00 89.31 97 LYS A O 1
ATOM 783 N N . GLU A 1 98 ? 11.539 1.834 -7.411 1.00 87.19 98 GLU A N 1
ATOM 784 C CA . GLU A 1 98 ? 10.179 2.371 -7.296 1.00 87.19 98 GLU A CA 1
ATOM 785 C C . GLU A 1 98 ? 9.147 1.309 -6.905 1.00 87.19 98 GLU A C 1
ATOM 787 O O . GLU A 1 98 ? 8.287 1.569 -6.061 1.00 87.19 98 GLU A O 1
ATOM 792 N N . ASP A 1 99 ? 9.232 0.139 -7.524 1.00 89.00 99 ASP A N 1
ATOM 793 C CA . ASP A 1 99 ? 8.273 -0.949 -7.401 1.00 89.00 99 ASP A CA 1
ATOM 794 C C . ASP A 1 99 ? 8.734 -2.017 -6.405 1.00 89.00 99 ASP A C 1
ATOM 796 O O . ASP A 1 99 ? 7.906 -2.776 -5.951 1.00 89.00 99 ASP A O 1
ATOM 800 N N . GLY A 1 100 ? 9.992 -2.046 -5.961 1.00 88.50 100 GLY A N 1
ATOM 801 C CA . GLY A 1 100 ? 10.431 -2.990 -4.931 1.00 88.50 100 GLY A CA 1
ATOM 802 C C . GLY A 1 100 ? 9.673 -2.850 -3.604 1.00 88.50 100 GLY A C 1
ATOM 803 O O . GLY A 1 100 ? 9.203 -1.765 -3.230 1.00 88.50 100 GLY A O 1
ATOM 804 N N . LEU A 1 101 ? 9.581 -3.965 -2.870 1.00 89.50 101 LEU A N 1
ATOM 805 C CA . LEU A 1 101 ? 8.948 -4.000 -1.555 1.00 89.50 101 LEU A CA 1
ATOM 806 C C . LEU A 1 101 ? 9.663 -3.072 -0.566 1.00 89.50 101 LEU A C 1
ATOM 808 O O . LEU A 1 101 ? 10.887 -3.082 -0.421 1.00 89.50 101 LEU A O 1
ATOM 812 N N . LEU A 1 102 ? 8.872 -2.289 0.159 1.00 87.38 102 LEU A N 1
ATOM 813 C CA . LEU A 1 102 ? 9.343 -1.470 1.263 1.00 87.38 102 LEU A CA 1
ATOM 814 C C . LEU A 1 102 ? 9.751 -2.371 2.442 1.00 87.38 102 LEU A C 1
ATOM 816 O O . LEU A 1 102 ? 9.056 -3.349 2.721 1.00 87.38 102 LEU A O 1
ATOM 820 N N . PRO A 1 103 ? 10.789 -2.000 3.221 1.00 84.88 103 PRO A N 1
ATOM 821 C CA . PRO A 1 103 ? 11.176 -2.740 4.429 1.00 84.88 103 PRO A CA 1
ATOM 822 C C . PRO A 1 103 ? 10.029 -2.903 5.431 1.00 84.88 103 PRO A C 1
ATOM 824 O O . PRO A 1 103 ? 9.971 -3.869 6.186 1.00 84.88 103 PRO A O 1
ATOM 827 N N . ARG A 1 104 ? 9.121 -1.923 5.453 1.00 86.50 104 ARG A N 1
ATOM 828 C CA . ARG A 1 104 ? 7.829 -1.990 6.127 1.00 86.50 104 ARG A CA 1
ATOM 829 C C . ARG A 1 104 ? 6.793 -1.376 5.192 1.00 86.50 104 ARG A C 1
ATOM 831 O O . ARG A 1 104 ? 7.075 -0.309 4.635 1.00 86.50 104 ARG A O 1
ATOM 838 N N . PRO A 1 105 ? 5.611 -1.988 5.028 1.00 89.81 105 PRO A N 1
ATOM 839 C CA . PRO A 1 105 ? 4.543 -1.354 4.270 1.00 89.81 105 PRO A CA 1
ATOM 840 C C . PRO A 1 105 ? 4.195 0.003 4.897 1.00 89.81 105 PRO A C 1
ATOM 842 O O . PRO A 1 105 ? 4.470 0.248 6.067 1.00 89.81 105 PRO A O 1
ATOM 845 N N . CYS A 1 106 ? 3.605 0.908 4.127 1.00 89.88 106 CYS A N 1
ATOM 846 C CA . CYS A 1 106 ? 3.207 2.231 4.585 1.00 89.88 106 CYS A CA 1
ATOM 847 C C . CYS A 1 106 ? 1.699 2.268 4.838 1.00 89.88 106 CYS A C 1
ATOM 849 O O . CYS A 1 106 ? 0.910 1.999 3.934 1.00 89.88 106 CYS A O 1
ATOM 851 N N . LEU A 1 107 ? 1.298 2.634 6.056 1.00 89.50 107 LEU A N 1
ATOM 852 C CA . LEU A 1 107 ? -0.101 2.857 6.407 1.00 89.50 107 LEU A CA 1
ATOM 853 C C . LEU A 1 107 ? -0.638 4.097 5.676 1.00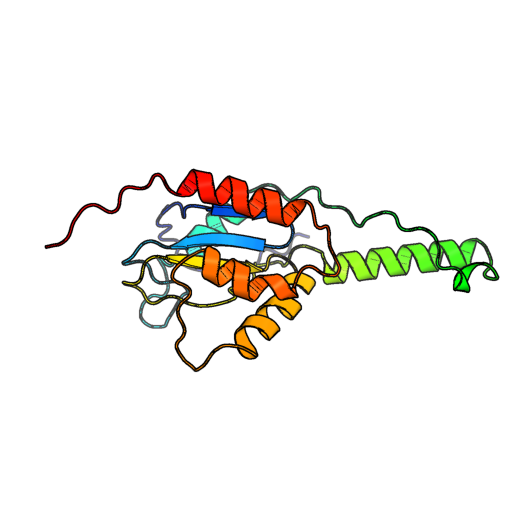 89.50 107 LEU A C 1
ATOM 855 O O . LEU A 1 107 ? -0.141 5.200 5.895 1.00 89.50 107 LEU A O 1
ATOM 859 N N . LEU A 1 108 ? -1.660 3.936 4.833 1.00 86.19 108 LEU A N 1
ATOM 860 C CA . LEU A 1 108 ? -2.173 5.042 4.012 1.00 86.19 108 LEU A CA 1
ATOM 861 C C . LEU A 1 108 ? -3.182 5.916 4.752 1.00 86.19 108 LEU A C 1
ATOM 863 O O . LEU A 1 108 ? -3.286 7.113 4.496 1.00 86.19 108 LEU A O 1
ATOM 867 N N . HIS A 1 109 ? -3.934 5.324 5.674 1.00 83.38 109 HIS A N 1
ATOM 868 C CA . HIS A 1 109 ? -4.891 6.039 6.502 1.00 83.38 109 HIS A CA 1
ATOM 869 C C . HIS A 1 109 ? -5.113 5.311 7.824 1.00 83.38 109 HIS A C 1
ATOM 871 O O . HIS A 1 109 ? -4.755 4.142 7.982 1.00 83.38 109 HIS A O 1
ATOM 877 N N . ARG A 1 110 ? -5.728 6.014 8.779 1.00 85.31 110 ARG A N 1
ATOM 878 C CA . ARG A 1 110 ? -6.006 5.478 10.110 1.00 85.31 110 ARG A CA 1
ATOM 879 C C . ARG A 1 110 ? -7.488 5.299 10.393 1.00 85.31 110 ARG A C 1
ATOM 881 O O . ARG A 1 110 ? -8.313 6.037 9.864 1.00 85.31 110 ARG A O 1
ATOM 888 N N . LEU A 1 111 ? -7.786 4.336 11.258 1.00 85.06 111 LEU A N 1
ATOM 889 C CA . LEU A 1 111 ? -9.084 4.142 11.894 1.00 85.06 111 LEU A CA 1
ATOM 890 C C . LEU 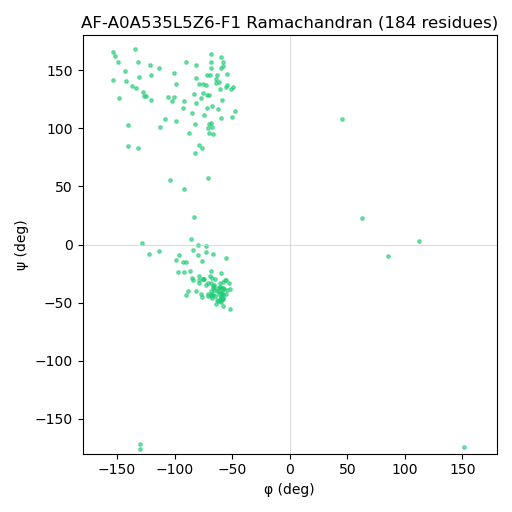A 1 111 ? -8.905 4.228 13.409 1.00 85.06 111 LEU A C 1
ATOM 892 O O . LEU A 1 111 ? -7.870 3.809 13.936 1.00 85.06 111 LEU A O 1
ATOM 896 N N . ASP A 1 112 ? -9.911 4.761 14.096 1.00 87.50 112 ASP A N 1
ATOM 897 C CA . ASP A 1 112 ? -9.930 4.797 15.558 1.00 87.50 112 ASP A CA 1
ATOM 898 C C . ASP A 1 112 ? -10.078 3.391 16.153 1.00 87.50 112 ASP A C 1
ATOM 900 O O . ASP A 1 112 ? -10.452 2.437 15.462 1.00 87.50 112 ASP A O 1
ATOM 904 N N . LYS A 1 113 ? -9.770 3.262 17.450 1.00 86.69 113 LYS A N 1
ATOM 905 C CA . LYS A 1 113 ? -9.755 1.980 18.169 1.00 86.69 113 LYS A CA 1
ATOM 906 C C . LYS A 1 113 ? -11.067 1.219 17.979 1.00 86.69 113 LYS A C 1
ATOM 908 O O . LYS A 1 113 ? -11.058 0.105 17.459 1.00 86.69 113 LYS A O 1
ATOM 913 N N . ASP A 1 114 ? -12.185 1.856 18.304 1.00 87.69 114 ASP A N 1
ATOM 914 C CA . ASP A 1 114 ? -13.513 1.229 18.300 1.00 87.69 114 ASP A CA 1
ATOM 915 C C . ASP A 1 114 ? -14.199 1.268 16.926 1.00 87.69 114 ASP A C 1
ATOM 917 O O . ASP A 1 114 ? -15.319 0.794 16.762 1.00 87.69 114 ASP A O 1
ATOM 921 N N . THR A 1 115 ? -13.496 1.763 15.904 1.00 86.25 115 THR A N 1
ATOM 922 C CA . THR A 1 115 ? -13.971 1.758 14.520 1.00 86.25 115 THR A CA 1
ATOM 923 C C . THR A 1 115 ? -13.466 0.508 13.810 1.00 86.25 115 THR A C 1
ATOM 925 O O . THR A 1 115 ? -12.257 0.334 13.636 1.00 86.25 115 THR A O 1
ATOM 928 N N . SER A 1 116 ? -14.380 -0.357 13.374 1.00 87.69 116 SER A N 1
ATOM 929 C CA . SER A 1 116 ? -14.062 -1.426 12.426 1.00 87.69 116 SER A CA 1
ATOM 930 C C . SER A 1 116 ? -14.036 -0.894 10.996 1.00 87.69 116 SER A C 1
ATOM 932 O O . SER A 1 116 ? -14.686 0.104 10.671 1.00 87.69 116 SER A O 1
ATOM 934 N N . GLY A 1 117 ? -13.281 -1.556 10.125 1.00 86.25 117 GLY A N 1
ATOM 935 C CA . GLY A 1 117 ? -13.298 -1.229 8.708 1.00 86.25 117 GLY A CA 1
ATOM 936 C C . GLY A 1 117 ? -12.002 -1.537 7.988 1.00 86.25 117 GLY A C 1
ATOM 937 O O . GLY A 1 117 ? -11.061 -2.112 8.528 1.00 86.25 117 GLY A O 1
ATOM 938 N N . ILE A 1 118 ? -11.972 -1.124 6.729 1.00 87.69 118 ILE A N 1
ATOM 939 C CA . ILE A 1 118 ? -10.866 -1.413 5.828 1.00 87.69 118 ILE A CA 1
ATOM 940 C C . ILE A 1 118 ? -9.709 -0.476 6.118 1.00 87.69 118 ILE A C 1
ATOM 942 O O . ILE A 1 118 ? -9.922 0.718 6.296 1.00 87.69 118 ILE A O 1
ATOM 946 N N . VAL A 1 119 ? -8.495 -1.008 6.107 1.00 89.06 119 VAL A N 1
ATOM 947 C CA . VAL A 1 119 ? -7.260 -0.236 6.155 1.00 89.06 119 VAL A CA 1
ATOM 948 C C . VAL A 1 119 ? -6.396 -0.631 4.969 1.00 89.06 119 VAL A C 1
ATOM 950 O O . VAL A 1 119 ? -6.141 -1.814 4.748 1.00 89.06 119 VAL A O 1
ATOM 953 N N . ALA A 1 120 ? -5.950 0.364 4.208 1.00 89.50 120 ALA A N 1
ATOM 954 C CA . ALA A 1 120 ? -5.051 0.165 3.082 1.00 89.50 120 ALA A CA 1
ATOM 955 C C . ALA A 1 120 ? -3.596 0.466 3.469 1.00 89.50 120 ALA A C 1
ATOM 957 O O . ALA A 1 120 ? -3.299 1.462 4.139 1.00 89.50 120 ALA A O 1
ATOM 958 N N . LEU A 1 121 ? -2.688 -0.385 3.002 1.00 90.62 121 LEU A N 1
ATOM 959 C CA . LEU A 1 121 ? -1.252 -0.254 3.163 1.00 90.62 121 LEU A CA 1
ATOM 960 C C . LEU A 1 121 ? -0.557 -0.356 1.806 1.00 90.62 121 LEU A C 1
ATOM 962 O O . LEU A 1 121 ? -0.795 -1.290 1.044 1.00 90.62 121 LEU A O 1
ATOM 966 N N . ALA A 1 122 ? 0.345 0.576 1.519 1.00 91.38 122 ALA A N 1
ATOM 967 C CA . ALA A 1 122 ? 1.206 0.493 0.346 1.00 91.38 122 ALA A CA 1
ATOM 968 C C . ALA A 1 122 ? 2.423 -0.386 0.643 1.00 91.38 122 ALA A C 1
ATOM 970 O O . ALA A 1 122 ? 3.125 -0.160 1.626 1.00 91.38 122 ALA A O 1
ATOM 971 N N . ARG A 1 123 ? 2.702 -1.363 -0.220 1.00 90.81 123 ARG A N 1
ATOM 972 C CA . ARG A 1 123 ? 3.860 -2.259 -0.088 1.00 90.81 123 ARG A CA 1
ATOM 973 C C . ARG A 1 123 ? 5.095 -1.765 -0.846 1.00 90.81 123 ARG A C 1
ATOM 975 O O . ARG A 1 123 ? 6.182 -2.238 -0.559 1.00 90.81 123 ARG A O 1
ATOM 982 N N . THR A 1 124 ? 4.941 -0.801 -1.757 1.00 91.19 124 THR A N 1
ATOM 983 C CA . THR A 1 124 ? 6.001 -0.295 -2.656 1.00 91.19 124 THR A CA 1
ATOM 984 C C . THR A 1 124 ? 6.037 1.235 -2.656 1.00 91.19 124 THR A C 1
ATOM 986 O O . THR A 1 124 ? 5.036 1.893 -2.340 1.00 91.19 124 THR A O 1
ATOM 989 N N . GLU A 1 125 ? 7.174 1.835 -3.016 1.00 91.00 125 GLU A N 1
ATOM 990 C CA . GLU A 1 125 ? 7.342 3.296 -3.005 1.00 91.00 125 GLU A CA 1
ATOM 991 C C . GLU A 1 125 ? 6.454 3.991 -4.049 1.00 91.00 125 GLU A C 1
ATOM 993 O O . GLU A 1 125 ? 5.884 5.055 -3.791 1.00 91.00 125 GLU A O 1
ATOM 998 N N . ARG A 1 126 ? 6.286 3.386 -5.228 1.00 87.69 126 ARG A N 1
ATOM 999 C CA . ARG A 1 126 ? 5.375 3.873 -6.270 1.00 87.69 126 ARG A CA 1
ATOM 1000 C C . ARG A 1 126 ? 3.929 3.909 -5.784 1.00 87.69 126 ARG A C 1
ATOM 1002 O O . ARG A 1 126 ? 3.272 4.942 -5.918 1.00 87.69 126 ARG A O 1
ATOM 1009 N N . SER A 1 127 ? 3.463 2.815 -5.179 1.00 87.19 127 SER A N 1
ATOM 1010 C CA . SER A 1 127 ? 2.121 2.716 -4.592 1.00 87.19 127 SER A CA 1
ATOM 1011 C C . SER A 1 127 ? 1.912 3.775 -3.511 1.00 87.19 127 SER A C 1
ATOM 1013 O O . SER A 1 127 ? 0.943 4.533 -3.557 1.00 87.19 127 SER A O 1
ATOM 1015 N N . ARG A 1 128 ? 2.882 3.922 -2.598 1.00 87.56 128 ARG A N 1
ATOM 1016 C CA . ARG A 1 128 ? 2.843 4.917 -1.520 1.00 87.56 128 ARG A CA 1
ATOM 1017 C C . ARG A 1 128 ? 2.709 6.338 -2.060 1.00 87.56 128 ARG A C 1
ATOM 1019 O O . ARG A 1 128 ? 1.799 7.052 -1.647 1.00 87.56 128 ARG A O 1
ATOM 1026 N N . ARG A 1 129 ? 3.587 6.760 -2.980 1.00 85.00 129 ARG A N 1
ATOM 1027 C CA . ARG A 1 129 ? 3.569 8.125 -3.544 1.00 85.00 129 ARG A CA 1
ATOM 1028 C C . ARG A 1 129 ? 2.245 8.452 -4.218 1.00 85.00 129 ARG A C 1
ATOM 1030 O O . ARG A 1 129 ? 1.765 9.574 -4.095 1.00 85.00 129 ARG A O 1
ATOM 1037 N N . HIS A 1 130 ? 1.684 7.493 -4.945 1.00 81.38 130 HIS A N 1
ATOM 1038 C CA . HIS A 1 130 ? 0.465 7.716 -5.711 1.00 81.38 130 HIS A CA 1
ATOM 1039 C C . HIS A 1 130 ? -0.776 7.730 -4.818 1.00 81.38 130 HIS A C 1
ATOM 1041 O O . HIS A 1 130 ? -1.581 8.658 -4.882 1.00 81.38 130 HIS A O 1
ATOM 1047 N N . LEU A 1 131 ? -0.882 6.767 -3.901 1.00 81.94 131 LEU A N 1
ATOM 1048 C CA . LEU A 1 131 ? -2.020 6.675 -2.991 1.00 81.94 131 LEU A CA 1
ATOM 1049 C C . LEU A 1 131 ? -2.028 7.823 -1.982 1.00 81.94 131 LEU A C 1
ATOM 1051 O O . LEU A 1 131 ? -3.068 8.443 -1.799 1.00 81.94 131 LEU A O 1
ATOM 1055 N N . VAL A 1 132 ? -0.889 8.176 -1.375 1.00 80.25 132 VAL A N 1
ATOM 1056 C CA . VAL A 1 132 ? -0.829 9.297 -0.416 1.00 80.25 132 VAL A CA 1
ATOM 1057 C C . VAL A 1 132 ? -1.362 10.591 -1.036 1.00 80.25 132 VAL A C 1
ATOM 1059 O O . VAL A 1 132 ? -2.154 11.272 -0.390 1.00 80.25 132 VAL A O 1
ATOM 1062 N N . ARG A 1 133 ? -1.013 10.890 -2.297 1.00 72.75 133 ARG A N 1
ATOM 1063 C CA . ARG A 1 133 ? -1.565 12.044 -3.029 1.00 72.75 133 ARG A CA 1
ATOM 1064 C C . ARG A 1 133 ? -3.083 11.953 -3.156 1.00 72.75 133 ARG A C 1
ATOM 1066 O O . ARG A 1 133 ? -3.784 12.865 -2.746 1.00 72.75 133 ARG A O 1
ATOM 1073 N N . GLN A 1 134 ? -3.610 10.810 -3.591 1.00 70.50 134 GLN A N 1
ATOM 1074 C CA . GLN A 1 134 ? -5.061 10.602 -3.707 1.00 70.50 134 GLN A CA 1
ATOM 1075 C C . GLN A 1 134 ? -5.811 10.734 -2.370 1.00 70.50 134 GLN A C 1
ATOM 1077 O O . GLN A 1 134 ? -6.953 11.192 -2.338 1.00 70.50 134 GLN A O 1
ATOM 1082 N N . PHE A 1 135 ? -5.186 10.345 -1.256 1.00 67.06 135 PHE A N 1
ATOM 1083 C CA . PHE A 1 135 ? -5.752 10.527 0.082 1.00 67.06 135 PHE A CA 1
ATOM 1084 C C . PHE A 1 135 ? -5.691 11.984 0.564 1.00 67.06 135 PHE A C 1
ATOM 1086 O O . PHE A 1 135 ? -6.566 12.393 1.327 1.00 67.06 135 PHE A O 1
ATOM 1093 N N . GLN A 1 136 ? -4.697 12.757 0.123 1.00 63.88 136 GLN A N 1
ATOM 1094 C CA . GLN A 1 136 ? -4.526 14.173 0.464 1.00 63.88 136 GLN A CA 1
ATOM 1095 C C . GLN A 1 136 ? -5.407 15.095 -0.392 1.00 63.88 136 GLN A C 1
ATOM 1097 O O . GLN A 1 136 ? -6.016 16.014 0.149 1.00 63.88 136 GLN A O 1
ATOM 1102 N N . ASP A 1 137 ? -5.545 14.808 -1.687 1.00 52.12 137 ASP A N 1
ATOM 1103 C CA . ASP A 1 137 ? -6.215 15.680 -2.662 1.00 52.12 137 ASP A CA 1
ATOM 1104 C C . ASP A 1 137 ? -7.755 15.646 -2.573 1.00 52.12 137 ASP A C 1
ATOM 1106 O O . ASP A 1 137 ? -8.430 16.505 -3.135 1.00 52.12 137 ASP A O 1
ATOM 1110 N N . VAL A 1 138 ? -8.342 14.662 -1.873 1.00 50.84 138 VAL A N 1
ATOM 1111 C CA . VAL A 1 138 ? -9.801 14.395 -1.908 1.00 50.84 138 VAL A CA 1
ATOM 1112 C C . VAL A 1 138 ? -10.447 14.313 -0.513 1.00 50.84 138 VAL A C 1
ATOM 1114 O O . VAL A 1 138 ? -11.647 14.063 -0.393 1.00 50.84 138 VAL A O 1
ATOM 1117 N N . ALA A 1 139 ? -9.702 14.497 0.581 1.00 43.59 139 ALA A N 1
ATOM 1118 C CA . ALA A 1 139 ? -10.253 14.339 1.930 1.00 43.59 139 ALA A CA 1
ATOM 1119 C C . ALA A 1 139 ? -10.419 15.684 2.666 1.00 43.59 139 ALA A C 1
ATOM 1121 O O . ALA A 1 139 ? -9.431 16.219 3.171 1.00 43.59 139 ALA A O 1
ATOM 1122 N N . PRO A 1 140 ? -11.653 16.199 2.867 1.00 44.81 140 PRO A N 1
ATOM 1123 C CA . PRO A 1 140 ? -11.899 17.051 4.026 1.00 44.81 140 PRO A CA 1
ATOM 1124 C C . PRO A 1 140 ? -11.470 16.286 5.290 1.00 44.81 140 PRO A C 1
ATOM 1126 O O . PRO A 1 140 ? -11.688 15.072 5.402 1.00 44.81 140 PRO A O 1
ATOM 1129 N N . LYS A 1 141 ? -10.798 16.976 6.220 1.00 38.44 141 LYS A N 1
ATOM 1130 C CA . LYS A 1 141 ? -10.248 16.392 7.457 1.00 38.44 141 LYS A CA 1
ATOM 1131 C C . LYS A 1 141 ? -11.307 15.515 8.151 1.00 38.44 141 LYS A C 1
ATOM 1133 O O . LYS A 1 141 ? -12.325 16.032 8.594 1.00 38.44 141 LYS A O 1
ATOM 1138 N N . GLY A 1 142 ? -11.063 14.201 8.244 1.00 46.38 142 GLY A N 1
ATOM 1139 C CA . GLY A 1 142 ? -11.920 13.252 8.981 1.00 46.38 142 GLY A CA 1
ATOM 1140 C C . GLY A 1 142 ? -12.699 12.217 8.152 1.00 46.38 142 GLY A C 1
ATOM 1141 O O . GLY A 1 142 ? -13.452 11.432 8.724 1.00 46.38 142 GLY A O 1
ATOM 1142 N N . ALA A 1 143 ? -12.534 12.156 6.826 1.00 48.03 143 ALA A N 1
ATOM 1143 C CA . ALA A 1 143 ? -13.235 11.167 6.000 1.00 48.03 143 ALA A CA 1
ATOM 1144 C C . ALA A 1 143 ? -12.707 9.725 6.203 1.00 48.03 143 ALA A C 1
ATOM 1146 O O . ALA A 1 143 ? -11.705 9.318 5.615 1.00 48.03 143 ALA A O 1
ATOM 1147 N N . CYS A 1 144 ? -13.423 8.932 7.002 1.00 49.28 144 CYS A N 1
ATOM 1148 C CA . CYS A 1 144 ? -13.196 7.496 7.181 1.00 49.28 144 CYS A CA 1
ATOM 1149 C C . CYS A 1 144 ? -13.708 6.691 5.967 1.00 49.28 144 CYS A C 1
ATOM 1151 O O . CYS A 1 144 ? -14.850 6.865 5.533 1.00 49.28 144 CYS A O 1
ATOM 1153 N N . ILE A 1 145 ? -12.879 5.797 5.416 1.00 56.75 145 ILE A N 1
ATOM 1154 C CA . ILE A 1 145 ? -13.281 4.866 4.353 1.00 56.75 145 ILE A CA 1
ATOM 1155 C C . ILE A 1 145 ? -13.984 3.675 5.000 1.00 56.75 145 ILE A C 1
ATOM 1157 O O . ILE A 1 145 ? -13.355 2.806 5.596 1.00 56.75 145 ILE A O 1
ATOM 1161 N N . LYS A 1 146 ? -15.313 3.653 4.887 1.00 49.28 146 LYS A N 1
ATOM 1162 C CA . LYS A 1 146 ? -16.170 2.651 5.542 1.00 49.28 146 LYS A CA 1
ATOM 1163 C C . LYS A 1 146 ? -16.418 1.404 4.690 1.00 49.28 146 LYS A C 1
ATOM 1165 O O . LYS A 1 146 ? -16.910 0.406 5.200 1.00 49.28 146 LYS A O 1
ATOM 1170 N N . ASN A 1 147 ? -16.134 1.456 3.388 1.00 54.00 147 ASN A N 1
ATOM 1171 C CA . ASN A 1 147 ? -16.370 0.339 2.473 1.00 54.00 147 ASN A CA 1
ATOM 1172 C C . ASN A 1 147 ? -15.357 0.321 1.320 1.00 54.00 147 ASN A C 1
ATOM 1174 O O . ASN A 1 147 ? -14.789 1.352 0.957 1.00 54.00 147 ASN A O 1
ATOM 1178 N N . VAL A 1 148 ? -15.156 -0.853 0.716 1.00 51.47 148 VAL A N 1
ATOM 1179 C CA . VAL A 1 148 ? -14.147 -1.011 -0.343 1.00 51.47 148 VAL A CA 1
ATOM 1180 C C . VAL A 1 148 ? -14.560 -0.273 -1.615 1.00 51.47 148 VAL A C 1
ATOM 1182 O O . VAL A 1 148 ? -13.708 0.209 -2.343 1.00 51.47 148 VAL A O 1
ATOM 1185 N N . SER A 1 149 ? -15.860 -0.085 -1.852 1.00 50.66 149 SER A N 1
ATOM 1186 C CA . SER A 1 149 ? -16.383 0.694 -2.980 1.00 50.66 149 SER A CA 1
ATOM 1187 C C . SER A 1 149 ? -15.864 2.137 -2.973 1.00 50.66 149 SER A C 1
ATOM 1189 O O . SER A 1 149 ? -15.462 2.652 -4.010 1.00 50.66 149 SER A O 1
ATOM 1191 N N . SER A 1 150 ? -15.839 2.780 -1.802 1.00 54.38 150 SER A N 1
ATOM 1192 C CA . SER A 1 150 ? -15.334 4.146 -1.611 1.00 54.38 150 SER A CA 1
ATOM 1193 C C . SER A 1 150 ? -13.806 4.218 -1.642 1.00 54.38 150 SER A C 1
ATOM 1195 O O . SER A 1 150 ? -13.266 5.216 -2.118 1.00 54.38 150 SER A O 1
ATOM 1197 N N . LEU A 1 151 ? -13.114 3.149 -1.226 1.00 61.22 151 LEU A N 1
ATOM 1198 C CA . LEU A 1 151 ? -11.673 2.994 -1.444 1.00 61.22 151 LEU A CA 1
ATOM 1199 C C . LEU A 1 151 ? -11.362 2.902 -2.941 1.00 61.22 151 LEU A C 1
ATOM 1201 O O . LEU A 1 151 ? -10.563 3.676 -3.450 1.00 61.22 151 LEU A O 1
ATOM 1205 N N . LEU A 1 152 ? -12.057 2.019 -3.661 1.00 57.38 152 LEU A N 1
ATOM 1206 C CA . LEU A 1 152 ? -11.900 1.824 -5.098 1.00 57.38 152 LEU A CA 1
ATOM 1207 C C . LEU A 1 152 ? -12.233 3.089 -5.877 1.00 57.38 152 LEU A C 1
ATOM 1209 O O . LEU A 1 152 ? -11.479 3.446 -6.767 1.00 57.38 152 LEU A O 1
ATOM 1213 N N . LEU A 1 153 ? -13.307 3.807 -5.530 1.00 57.78 153 LEU A N 1
ATOM 1214 C CA . LEU A 1 153 ? -13.615 5.103 -6.143 1.00 57.78 153 LEU A CA 1
ATOM 1215 C C . LEU A 1 153 ? -12.468 6.109 -5.987 1.00 57.78 153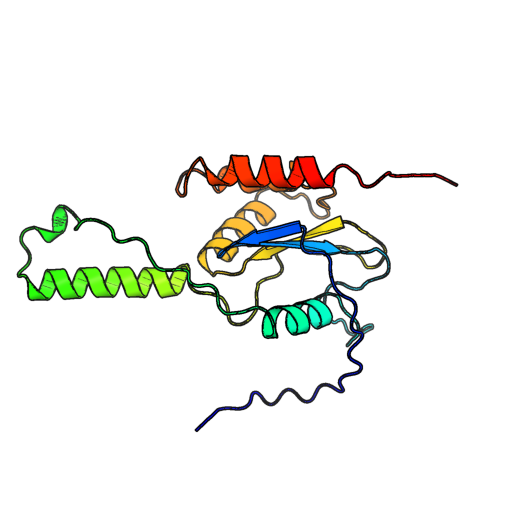 LEU A C 1
ATOM 1217 O O . LEU A 1 153 ? -12.182 6.827 -6.939 1.00 57.78 153 LEU A O 1
ATOM 1221 N N . LYS A 1 154 ? -11.786 6.128 -4.836 1.00 58.72 154 LYS A N 1
ATOM 1222 C CA . LYS A 1 154 ? -10.597 6.969 -4.619 1.00 58.72 154 LYS A CA 1
ATOM 1223 C C . LYS A 1 154 ? -9.367 6.451 -5.373 1.00 58.72 154 LYS A C 1
ATOM 1225 O O . LYS A 1 154 ? -8.601 7.249 -5.898 1.00 58.72 154 LYS A O 1
ATOM 1230 N N . MET A 1 155 ? -9.230 5.131 -5.500 1.00 54.31 155 MET A N 1
ATOM 1231 C CA . MET A 1 155 ? -8.155 4.463 -6.240 1.00 54.31 155 MET A CA 1
ATOM 1232 C C . MET A 1 155 ? -8.369 4.425 -7.763 1.00 54.31 155 MET A C 1
ATOM 1234 O O . MET A 1 155 ? -7.453 4.059 -8.493 1.00 54.31 155 MET A O 1
ATOM 1238 N N . LYS A 1 156 ? -9.536 4.811 -8.296 1.00 47.41 156 LYS A N 1
ATOM 1239 C CA . LYS A 1 156 ? -9.812 4.792 -9.749 1.00 47.41 156 LYS A CA 1
ATOM 1240 C C . LYS A 1 156 ? -8.854 5.676 -10.559 1.00 47.41 156 LYS A C 1
ATOM 1242 O O . LYS A 1 156 ? -8.573 5.356 -11.708 1.00 47.41 156 LYS A O 1
ATOM 1247 N N . ASN A 1 157 ? -8.259 6.702 -9.948 1.00 44.78 157 ASN A N 1
ATOM 1248 C CA . ASN A 1 157 ? -7.242 7.545 -10.590 1.00 44.78 157 ASN A CA 1
ATOM 1249 C C . ASN A 1 157 ? -5.837 6.905 -10.602 1.00 44.78 157 ASN A C 1
ATOM 1251 O O . ASN A 1 157 ? -4.882 7.505 -11.095 1.00 44.78 157 ASN A O 1
ATOM 1255 N N . LEU A 1 158 ? -5.684 5.692 -10.049 1.00 43.38 158 LEU A N 1
ATOM 1256 C CA . LEU A 1 158 ? -4.453 4.902 -10.121 1.00 43.38 158 LEU A CA 1
ATOM 1257 C C . LEU A 1 158 ? -4.291 4.200 -11.482 1.00 43.38 158 LEU A C 1
ATOM 1259 O O . LEU A 1 158 ? -3.174 3.948 -11.931 1.00 43.38 158 LEU A O 1
ATOM 1263 N N . CYS A 1 159 ? -5.408 3.918 -12.157 1.00 39.44 159 CYS A N 1
ATOM 1264 C CA . CYS A 1 159 ? -5.496 2.931 -13.229 1.00 39.44 159 CYS A CA 1
ATOM 1265 C C . CYS A 1 159 ? -5.562 3.546 -14.633 1.00 39.44 159 CYS A C 1
ATOM 1267 O O . CYS A 1 159 ? -6.466 3.270 -15.413 1.00 39.44 159 CYS A O 1
ATOM 1269 N N . TRP A 1 160 ? -4.574 4.379 -14.961 1.00 37.38 160 TRP A N 1
ATOM 1270 C CA . TRP A 1 160 ? -4.258 4.702 -16.361 1.00 37.38 160 TRP A CA 1
ATOM 1271 C C . TRP A 1 160 ? -2.882 4.180 -16.809 1.00 37.38 160 TRP A C 1
ATOM 1273 O O . TRP A 1 160 ? -2.572 4.255 -17.990 1.00 37.38 160 TRP A O 1
ATOM 1283 N N . MET A 1 161 ? -2.066 3.599 -15.914 1.00 35.44 161 MET A N 1
ATOM 1284 C CA . MET A 1 161 ? -0.731 3.079 -16.277 1.00 35.44 161 MET A CA 1
ATOM 1285 C C . MET A 1 161 ? -0.490 1.592 -15.985 1.00 35.44 161 MET A C 1
ATOM 1287 O O . MET A 1 161 ? 0.533 1.074 -16.421 1.00 35.44 161 MET A O 1
ATOM 1291 N N . VAL A 1 162 ? -1.391 0.884 -15.293 1.00 38.81 162 VAL A N 1
ATOM 1292 C CA . VAL A 1 162 ? -1.256 -0.566 -15.062 1.00 38.81 162 VAL A CA 1
ATOM 1293 C C . VAL A 1 162 ? -2.633 -1.230 -15.184 1.00 38.81 162 VAL A C 1
ATOM 1295 O O . VAL A 1 162 ? -3.476 -1.088 -14.307 1.00 38.81 162 VAL A O 1
ATOM 1298 N N . LEU A 1 163 ? -2.836 -1.883 -16.332 1.00 38.91 163 LEU A N 1
ATOM 1299 C CA . LEU A 1 163 ? -3.756 -2.991 -16.634 1.00 38.91 163 LEU A CA 1
ATOM 1300 C C . LEU A 1 163 ? -5.215 -2.903 -16.129 1.00 38.91 163 LEU A C 1
ATOM 1302 O O . LEU A 1 163 ? -5.532 -3.197 -14.980 1.00 38.91 163 LEU A O 1
ATOM 1306 N N . TYR A 1 164 ? -6.130 -2.689 -17.081 1.00 41.78 164 TYR A N 1
ATOM 1307 C CA . TYR A 1 164 ? -7.593 -2.821 -16.954 1.00 41.78 164 TYR A CA 1
ATOM 1308 C C . TYR A 1 164 ? -8.082 -4.204 -16.446 1.00 41.78 164 TYR A C 1
ATOM 1310 O O . TYR A 1 164 ? -9.249 -4.335 -16.083 1.00 41.78 164 TYR A O 1
ATOM 1318 N N . ASN A 1 165 ? -7.218 -5.228 -16.385 1.00 40.75 165 ASN A N 1
ATOM 1319 C CA . ASN A 1 165 ? -7.589 -6.592 -15.979 1.00 40.75 165 ASN A CA 1
ATOM 1320 C C . ASN A 1 165 ? -7.587 -6.830 -14.454 1.00 40.75 165 ASN A C 1
ATOM 1322 O O . ASN A 1 165 ? -8.385 -7.629 -13.970 1.00 40.75 165 ASN A O 1
ATOM 1326 N N . GLU A 1 166 ? -6.768 -6.115 -13.677 1.00 48.03 166 GLU A N 1
ATOM 1327 C CA . GLU A 1 166 ? -6.630 -6.354 -12.225 1.00 48.03 166 GLU A CA 1
ATOM 1328 C C . GLU A 1 166 ? -7.787 -5.736 -11.412 1.00 48.03 166 GLU A C 1
ATOM 1330 O O . GLU A 1 166 ? -8.263 -6.312 -10.433 1.00 48.03 166 GLU A O 1
ATOM 1335 N N . ILE A 1 167 ? -8.341 -4.596 -11.854 1.00 49.22 167 ILE A N 1
ATOM 1336 C CA . ILE A 1 167 ? -9.485 -3.953 -11.176 1.00 49.22 167 ILE A CA 1
ATOM 1337 C C . ILE A 1 167 ? -10.722 -4.853 -11.169 1.00 49.22 167 ILE A C 1
ATOM 1339 O O . ILE A 1 167 ? -11.460 -4.878 -10.181 1.00 49.22 167 ILE A O 1
ATOM 1343 N N . LEU A 1 168 ? -10.957 -5.604 -12.247 1.00 44.19 168 LEU A N 1
ATOM 1344 C CA . LEU A 1 168 ? -12.088 -6.523 -12.327 1.00 44.19 168 LEU A CA 1
ATOM 1345 C C . LEU A 1 168 ? -11.940 -7.667 -11.309 1.00 44.19 168 LEU A C 1
ATOM 1347 O O . LEU A 1 168 ? -12.923 -8.041 -10.671 1.00 44.19 168 LEU A O 1
ATOM 1351 N N . MET A 1 169 ? -10.715 -8.154 -11.081 1.00 43.06 169 MET A N 1
ATOM 1352 C CA . MET A 1 169 ? -10.419 -9.179 -10.071 1.00 43.06 169 MET A CA 1
ATOM 1353 C C . MET A 1 169 ? -10.599 -8.661 -8.645 1.00 43.06 169 MET A C 1
ATOM 1355 O O . MET A 1 169 ? -11.208 -9.350 -7.823 1.00 43.06 169 MET A O 1
ATOM 1359 N N . ILE A 1 170 ? -10.191 -7.419 -8.366 1.00 47.31 170 ILE A N 1
ATOM 1360 C CA . ILE A 1 170 ? -10.471 -6.770 -7.080 1.00 47.31 170 ILE A CA 1
ATOM 1361 C C . ILE A 1 170 ? -11.990 -6.681 -6.862 1.00 47.31 170 ILE A C 1
ATOM 1363 O O . ILE A 1 170 ? -12.491 -7.087 -5.819 1.00 47.31 170 ILE A O 1
ATOM 1367 N N . VAL A 1 171 ? -12.768 -6.237 -7.854 1.00 48.59 171 VAL A N 1
ATOM 1368 C CA . VAL A 1 171 ? -14.237 -6.159 -7.738 1.00 48.59 171 VAL A CA 1
ATOM 1369 C C . VAL A 1 171 ? -14.879 -7.540 -7.504 1.00 48.59 171 VAL A C 1
ATOM 1371 O O . VAL A 1 171 ? -15.779 -7.649 -6.669 1.00 48.59 171 VAL A O 1
ATOM 1374 N N . VAL A 1 172 ? -14.405 -8.602 -8.164 1.00 42.56 172 VAL A N 1
ATOM 1375 C CA . VAL A 1 172 ? -14.927 -9.979 -8.027 1.00 42.56 172 VAL A CA 1
ATOM 1376 C C . VAL A 1 172 ? -14.575 -10.617 -6.671 1.00 42.56 172 VAL A C 1
ATOM 1378 O O . VAL A 1 172 ? -15.456 -11.175 -6.006 1.00 42.56 172 VAL A O 1
ATOM 1381 N N . ALA A 1 173 ? -13.332 -10.480 -6.197 1.00 42.34 173 ALA A N 1
ATOM 1382 C CA . ALA A 1 173 ? -12.922 -10.947 -4.867 1.00 42.34 173 ALA A CA 1
ATOM 1383 C C . ALA A 1 173 ? -13.731 -10.254 -3.750 1.00 42.34 173 ALA A C 1
ATOM 1385 O O . ALA A 1 173 ? -14.160 -10.873 -2.774 1.00 42.34 173 ALA A O 1
ATOM 1386 N N . LEU A 1 174 ? -14.041 -8.971 -3.935 1.00 46.75 174 LEU A N 1
ATOM 1387 C CA . LEU A 1 174 ? -14.777 -8.163 -2.965 1.00 46.75 174 LEU A CA 1
ATOM 1388 C C . LEU A 1 174 ? -16.290 -8.397 -2.964 1.00 46.75 174 LEU A C 1
ATOM 1390 O O . LEU A 1 174 ? -16.927 -8.270 -1.915 1.00 46.75 174 LEU A O 1
ATOM 1394 N N . LEU A 1 175 ? -16.886 -8.758 -4.104 1.00 43.09 175 LEU A N 1
ATOM 1395 C CA . LEU A 1 175 ? -18.273 -9.234 -4.153 1.00 43.09 175 LEU A CA 1
ATOM 1396 C C . LEU A 1 175 ? -18.430 -10.569 -3.407 1.00 43.09 175 LEU A C 1
ATOM 1398 O O . LEU A 1 175 ? -19.470 -10.797 -2.787 1.00 43.09 175 LEU A O 1
ATOM 1402 N N . SER A 1 176 ? -17.381 -11.395 -3.373 1.00 36.78 176 SER A N 1
ATOM 1403 C CA . SER A 1 176 ? -17.350 -12.663 -2.630 1.00 36.78 176 SER A CA 1
ATOM 1404 C C . SER A 1 176 ? -17.294 -12.454 -1.106 1.00 36.78 176 SER A C 1
ATOM 1406 O O . SER A 1 176 ? -17.938 -13.185 -0.353 1.00 36.78 176 SER A O 1
ATOM 1408 N N . ALA A 1 177 ? -16.638 -11.384 -0.640 1.00 41.94 177 ALA A N 1
ATOM 1409 C CA . ALA A 1 177 ? -16.590 -10.992 0.775 1.00 41.94 177 ALA A CA 1
ATOM 1410 C C . ALA A 1 177 ? -17.911 -10.392 1.320 1.00 41.94 177 ALA A C 1
ATOM 1412 O O . ALA A 1 177 ? -18.044 -10.175 2.526 1.00 41.94 177 ALA A O 1
ATOM 1413 N N . ARG A 1 178 ? -18.930 -10.150 0.474 1.00 39.84 178 ARG A N 1
ATOM 1414 C CA . ARG A 1 178 ? -20.246 -9.610 0.891 1.00 39.84 178 ARG A CA 1
ATOM 1415 C C . ARG A 1 178 ? -21.139 -10.596 1.660 1.00 39.84 178 ARG A C 1
ATOM 1417 O O . ARG A 1 178 ? -22.218 -10.200 2.095 1.00 39.84 178 ARG A O 1
ATOM 1424 N N . ARG A 1 179 ? -20.724 -11.849 1.891 1.00 33.12 179 ARG A N 1
ATOM 1425 C CA . ARG A 1 179 ? -21.439 -12.784 2.789 1.00 33.12 179 ARG A CA 1
ATOM 1426 C C . ARG A 1 179 ? -20.925 -12.736 4.232 1.00 33.12 179 ARG A C 1
ATOM 1428 O O . ARG A 1 179 ? -20.729 -13.773 4.849 1.00 33.12 179 ARG A O 1
ATOM 1435 N N . VAL A 1 180 ? -20.772 -11.553 4.817 1.00 35.25 180 VAL A N 1
ATOM 1436 C CA . VAL A 1 180 ? -20.759 -11.437 6.283 1.00 35.25 180 VAL A CA 1
ATOM 1437 C C . VAL A 1 180 ? -22.009 -10.671 6.684 1.00 35.25 180 VAL A C 1
ATOM 1439 O O . VAL A 1 180 ? -22.116 -9.461 6.506 1.00 35.25 180 VAL A O 1
ATOM 1442 N N . LYS A 1 181 ? -23.005 -11.438 7.142 1.00 30.47 181 LYS A N 1
ATOM 1443 C CA . LYS A 1 181 ? -24.282 -10.961 7.682 1.00 30.47 181 LYS A CA 1
ATOM 1444 C C . LYS A 1 181 ? -24.011 -9.886 8.736 1.00 30.47 181 LYS A C 1
ATOM 1446 O O . LYS A 1 181 ? -23.598 -10.201 9.846 1.00 30.47 181 LYS A O 1
ATOM 1451 N N . LEU A 1 182 ? -24.339 -8.638 8.419 1.00 36.78 182 LEU A N 1
ATOM 1452 C CA . LEU A 1 182 ? -24.655 -7.646 9.440 1.00 36.78 182 LEU A CA 1
ATOM 1453 C C . LEU A 1 182 ? -25.980 -8.079 10.099 1.00 36.78 182 LEU A C 1
ATOM 1455 O O . LEU A 1 182 ? -27.060 -7.924 9.533 1.00 36.78 182 LEU A O 1
ATOM 1459 N N . ARG A 1 183 ? -25.895 -8.694 11.279 1.00 29.81 183 ARG A N 1
ATOM 1460 C CA . ARG A 1 183 ? -26.990 -8.881 12.249 1.00 29.81 183 ARG A CA 1
ATOM 1461 C C . ARG A 1 183 ? -26.413 -8.504 13.617 1.00 29.81 183 ARG A C 1
ATOM 1463 O O . ARG A 1 183 ? -25.331 -8.976 13.927 1.00 29.81 183 ARG A O 1
ATOM 1470 N N . LYS A 1 184 ? -27.062 -7.731 14.484 1.00 30.34 184 LYS A N 1
ATOM 1471 C CA . LYS A 1 184 ? -28.308 -6.944 14.446 1.00 30.34 184 LYS A CA 1
ATOM 1472 C C . LYS A 1 184 ? -28.131 -5.773 15.436 1.00 30.34 184 LYS A C 1
ATOM 1474 O O . LYS A 1 184 ? -27.251 -5.865 16.288 1.00 30.34 184 LYS A O 1
ATOM 1479 N N . PRO A 1 185 ? -28.952 -4.714 15.331 1.00 49.16 185 PRO A N 1
ATOM 1480 C CA . PRO A 1 185 ? -28.976 -3.632 16.309 1.00 49.16 185 PRO A CA 1
ATOM 1481 C C . PRO A 1 185 ? -29.631 -4.125 17.600 1.00 49.16 185 PRO A C 1
ATOM 1483 O O . PRO A 1 185 ? -30.623 -4.843 17.489 1.00 49.16 185 PRO A O 1
ATOM 1486 N N . TRP A 1 186 ? -29.053 -3.773 18.748 1.00 41.22 186 TRP A N 1
ATOM 1487 C CA . TRP A 1 186 ? -29.651 -3.111 19.919 1.00 41.22 186 TRP A CA 1
ATOM 1488 C C . TRP A 1 186 ? -28.492 -2.555 20.747 1.00 41.22 186 TRP A C 1
ATOM 1490 O O . TRP A 1 186 ? -27.511 -3.311 20.937 1.00 41.22 186 TRP A O 1
#

Foldseek 3Di:
DDDDPPDPDDDPPPLPAWAWLDDDLWKTKTKDAAQAAAAADPVDNDRHPQSNVVVVVVVDDDDPDADDDDDQDPVCPPPDPVVSVVVSVVVRVVCCQFRPFDPGWAWLDDDDRRDIAMTMTTGGNNSNVVSNCLCVVPDDPPDDDHAVVVVVVSCVVVPPPDDPPVVVVSVVSRVVVVPPDPDDDD

pLDDT: mean 71.16, std 21.18, range [29.81, 96.75]

Solvent-accessible surface area (backbone atoms only — not comparable to full-atom values): 11562 Å² total; per-residue (Å²): 138,82,84,74,81,89,71,95,66,88,79,71,76,58,87,56,84,71,51,73,77,46,75,61,78,44,37,37,32,31,45,45,56,54,72,40,37,50,59,68,43,98,92,40,73,62,74,18,49,48,58,28,48,51,58,52,53,73,71,50,74,82,79,90,79,71,84,78,90,71,80,81,60,80,90,45,74,87,49,58,73,70,55,44,51,49,52,53,50,52,51,52,51,52,44,49,68,33,60,34,74,43,98,61,61,42,77,69,62,84,60,56,36,74,44,56,34,62,38,51,28,21,24,9,52,50,42,37,61,54,48,50,47,51,59,62,79,71,48,66,94,82,75,71,58,75,47,68,69,62,48,47,64,58,49,56,83,64,61,87,83,62,64,87,66,58,60,56,51,55,54,53,59,53,62,64,62,65,79,62,82,91,77,79,93,131

Sequence (186 aa):
MTLTPIWSYTHNMTTTTIPVIYQDHHLLIVNKPAGLVIHPTYKNVDGTMWNALLADLAQLSADDWRPPVLPDEPGWAGAPPHIQSMLRQKRIEKQWKEDGLLPRPCLLHRLDKDTSGIVALARTERSRRHLVRQFQDVAPKGACIKNVSSLLLKMKNLCWMVLYNEILMIVVALLSARRVKLRKPW